Protein AF-A0A482VX68-F1 (afdb_monomer_lite)

Sequence (186 aa):
MEKYEWKSTIRINILTLRLMGLWPKISKVDKFNFYTLYTLIQIYIFLYGSIFFQIMYVILVRTDLEEFTKLLFVLWTKSMCDLLCDNLRNLGMENFNEKLLVCIRHHKLVVSFAESTNKFFNTIVLAQFFSTVVNFAMGMFRLSMVSPASNEGFNHLFYVSALTVQLSLYCWFGNEVDFKKVSFDL

pLDDT: mean 71.9, std 11.99, range [35.97, 91.31]

Secondary structure (DSSP, 8-state):
-----HHHHHHHHHHHHHHTT-S---S-TTS--HHHHHHHHHHHHHHHHHHHHHHHHHHHT-STHHHHHHHHHHHHHHHHHHHHHHHHHT--STTHHHHHHHHHHHHHHHHHHHHHHHHHHHHHHHHHHHHHHHHHHHHHHHHHHS-TTSHHHHHHHHHHHHHHHHHHHHHHHHHHHHHHHHHH--

Radius of gyration: 25.33 Å; chains: 1; bounding box: 53×52×78 Å

Structure (mmCIF, N/CA/C/O backbone):
data_AF-A0A482VX68-F1
#
_entry.id   AF-A0A482VX68-F1
#
loop_
_atom_site.group_PDB
_atom_site.id
_atom_site.type_symbol
_atom_site.label_atom_id
_atom_site.label_alt_id
_atom_site.label_comp_id
_atom_site.label_asym_id
_atom_site.label_entity_id
_atom_site.label_seq_id
_atom_site.pdbx_PDB_ins_code
_atom_site.Cartn_x
_atom_site.Cartn_y
_atom_site.Cartn_z
_atom_site.occupancy
_atom_site.B_iso_or_equiv
_atom_site.auth_seq_id
_atom_site.auth_comp_id
_atom_site.auth_asym_id
_atom_site.auth_atom_id
_atom_site.pdbx_PDB_model_num
ATOM 1 N N . MET A 1 1 ? -7.201 -38.704 -19.652 1.00 43.81 1 MET A N 1
ATOM 2 C CA . MET A 1 1 ? -6.260 -37.666 -19.184 1.00 43.81 1 MET A CA 1
ATOM 3 C C . MET A 1 1 ? -5.736 -36.941 -20.413 1.00 43.81 1 MET A C 1
ATOM 5 O O . MET A 1 1 ? -4.936 -37.516 -21.141 1.00 43.81 1 MET A O 1
ATOM 9 N N . GLU A 1 2 ? -6.284 -35.764 -20.723 1.00 57.47 2 GLU A N 1
ATOM 10 C CA . GLU A 1 2 ? -5.857 -34.952 -21.872 1.00 57.47 2 GLU A CA 1
ATOM 11 C C . GLU A 1 2 ? -4.382 -34.557 -21.723 1.00 57.47 2 GLU A C 1
ATOM 13 O O . GLU A 1 2 ? -3.950 -34.106 -20.661 1.00 57.47 2 GLU A O 1
ATOM 18 N N . LYS A 1 3 ? -3.589 -34.762 -22.782 1.00 58.28 3 LYS A N 1
ATOM 19 C CA . LYS A 1 3 ? -2.191 -34.321 -22.838 1.00 58.28 3 LYS A CA 1
ATOM 20 C C . LYS A 1 3 ? -2.177 -32.796 -22.824 1.00 58.28 3 LYS A C 1
ATOM 22 O O . LYS A 1 3 ? -2.497 -32.163 -23.821 1.00 58.28 3 LYS A O 1
ATOM 27 N N . TYR A 1 4 ? -1.805 -32.215 -21.690 1.00 67.00 4 TYR A N 1
ATOM 28 C CA . TYR A 1 4 ? -1.624 -30.775 -21.554 1.00 67.00 4 TYR A CA 1
ATOM 29 C C . TYR A 1 4 ? -0.514 -30.294 -22.511 1.00 67.00 4 TYR A C 1
ATOM 31 O O . TYR A 1 4 ? 0.671 -30.577 -22.314 1.00 67.00 4 TYR A O 1
ATOM 39 N N . GLU A 1 5 ? -0.908 -29.594 -23.578 1.00 74.00 5 GLU A N 1
ATOM 40 C CA . GLU A 1 5 ? -0.062 -29.062 -24.660 1.00 74.00 5 GLU A CA 1
ATOM 41 C C . GLU A 1 5 ? 0.727 -27.821 -24.191 1.00 74.00 5 GLU A C 1
ATOM 43 O O . GLU A 1 5 ? 0.583 -26.709 -24.705 1.00 74.00 5 GLU A O 1
ATOM 48 N N . TRP A 1 6 ? 1.599 -28.005 -23.196 1.00 74.94 6 TRP A N 1
ATOM 49 C CA . TRP A 1 6 ? 2.429 -26.955 -22.587 1.00 74.94 6 TRP A CA 1
ATOM 50 C C . TRP A 1 6 ? 3.235 -26.131 -23.610 1.00 74.94 6 TRP A C 1
ATOM 52 O O . TRP A 1 6 ? 3.507 -24.949 -23.392 1.00 74.94 6 TRP A O 1
ATOM 62 N N . LYS A 1 7 ? 3.581 -26.722 -24.763 1.00 78.25 7 LYS A N 1
ATOM 63 C CA . LYS A 1 7 ? 4.258 -26.033 -25.872 1.00 78.25 7 LYS A CA 1
ATOM 64 C C . LYS A 1 7 ? 3.423 -24.903 -26.471 1.00 78.25 7 LYS A C 1
ATOM 66 O O . LYS A 1 7 ? 3.994 -23.878 -26.842 1.00 78.25 7 LYS A O 1
ATOM 71 N N . SER A 1 8 ? 2.105 -25.073 -26.568 1.00 75.44 8 SER A N 1
ATOM 72 C CA . SER A 1 8 ? 1.203 -24.044 -27.096 1.00 75.44 8 SER A CA 1
ATOM 73 C C . SER A 1 8 ? 1.140 -22.850 -26.145 1.00 75.44 8 SER A C 1
ATOM 75 O O . SER A 1 8 ? 1.367 -21.713 -26.559 1.00 75.44 8 SER A O 1
ATOM 77 N N . THR A 1 9 ? 0.988 -23.119 -24.845 1.00 78.25 9 THR A N 1
ATOM 78 C CA . THR A 1 9 ? 0.979 -22.095 -23.791 1.00 78.25 9 THR A CA 1
ATOM 79 C C . THR A 1 9 ? 2.287 -21.302 -23.750 1.00 78.25 9 THR A C 1
ATOM 81 O O . THR A 1 9 ? 2.263 -20.073 -23.721 1.00 78.25 9 THR A O 1
ATOM 84 N N . ILE A 1 10 ? 3.443 -21.973 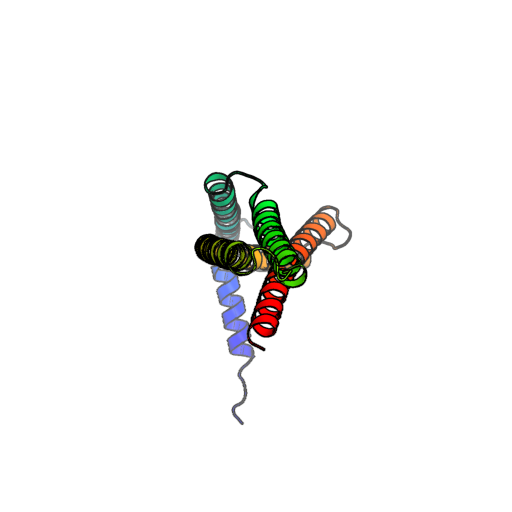-23.834 1.00 80.56 10 ILE A N 1
ATOM 85 C CA . ILE A 1 10 ? 4.749 -21.292 -23.895 1.00 80.56 10 ILE A CA 1
ATOM 86 C C . ILE A 1 10 ? 4.862 -20.428 -25.154 1.00 80.56 10 ILE A C 1
ATOM 88 O O . ILE A 1 10 ? 5.350 -19.301 -25.090 1.00 80.56 10 ILE A O 1
ATOM 92 N N . ARG A 1 11 ? 4.400 -20.925 -26.305 1.00 78.75 11 ARG A N 1
ATOM 93 C CA . ARG A 1 11 ? 4.480 -20.188 -27.569 1.00 78.75 11 ARG A CA 1
ATOM 94 C C . ARG A 1 11 ? 3.597 -18.940 -27.550 1.00 78.75 11 ARG A C 1
ATOM 96 O O . ARG A 1 11 ? 4.050 -17.899 -28.016 1.00 78.75 11 ARG A O 1
ATOM 103 N N . ILE A 1 12 ? 2.394 -19.035 -26.983 1.00 78.62 12 ILE A N 1
ATOM 104 C CA . ILE A 1 12 ? 1.484 -17.900 -26.784 1.00 78.62 12 ILE A CA 1
ATOM 105 C C . ILE A 1 12 ? 2.115 -16.883 -25.834 1.00 78.62 12 ILE A C 1
ATOM 107 O O . ILE A 1 12 ? 2.214 -15.720 -26.201 1.00 78.62 12 ILE A O 1
ATOM 111 N N . ASN A 1 13 ? 2.649 -17.307 -24.684 1.00 73.69 13 ASN A N 1
ATOM 112 C CA . ASN A 1 13 ? 3.321 -16.401 -23.745 1.00 73.69 13 ASN A CA 1
ATOM 113 C C . ASN A 1 13 ? 4.521 -15.683 -24.383 1.00 73.69 13 ASN A C 1
ATOM 115 O O . ASN A 1 13 ? 4.653 -14.469 -24.254 1.00 73.69 13 ASN A O 1
ATOM 119 N N . ILE A 1 14 ? 5.360 -16.394 -25.144 1.00 77.38 14 ILE A N 1
ATOM 120 C CA . ILE A 1 14 ? 6.484 -15.787 -25.878 1.00 77.38 14 ILE A CA 1
ATOM 121 C C . ILE A 1 14 ? 5.984 -14.818 -26.958 1.00 77.38 14 ILE A C 1
ATOM 123 O O . ILE A 1 14 ? 6.607 -13.782 -27.191 1.00 77.38 14 ILE A O 1
ATOM 127 N N . LEU A 1 15 ? 4.875 -15.127 -27.630 1.00 77.38 15 LEU A N 1
ATOM 128 C CA . LEU A 1 15 ? 4.284 -14.251 -28.642 1.00 77.38 15 LEU A CA 1
ATOM 129 C C . LEU A 1 15 ? 3.709 -12.975 -28.012 1.00 77.38 15 LEU A C 1
ATOM 131 O O . LEU A 1 15 ? 3.964 -11.883 -28.515 1.00 77.38 15 LEU A O 1
ATOM 135 N N . THR A 1 16 ? 3.029 -13.100 -26.874 1.00 73.00 16 THR A N 1
ATOM 136 C CA . THR A 1 16 ? 2.542 -11.974 -26.069 1.00 73.00 16 THR A CA 1
ATOM 137 C C . THR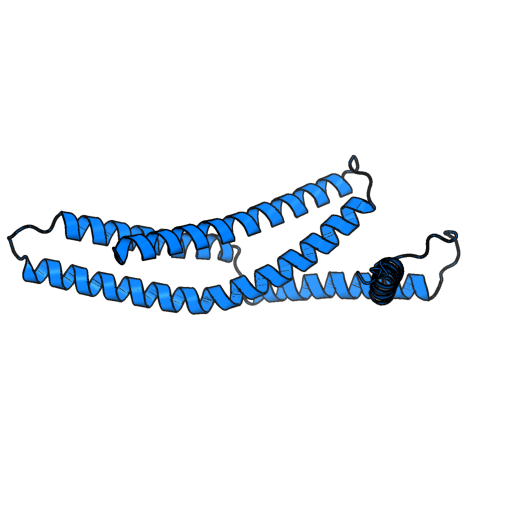 A 1 16 ? 3.701 -11.097 -25.596 1.00 73.00 16 THR A C 1
ATOM 139 O O . THR A 1 16 ? 3.656 -9.880 -25.754 1.00 73.00 16 THR A O 1
ATOM 142 N N . LEU A 1 17 ? 4.796 -11.697 -25.121 1.00 65.56 17 LEU A N 1
ATOM 143 C CA . LEU A 1 17 ? 6.003 -10.966 -24.717 1.00 65.56 17 LEU A CA 1
ATOM 144 C C . LEU A 1 17 ? 6.693 -10.252 -25.893 1.00 65.56 17 LEU A C 1
ATOM 146 O O . LEU A 1 17 ? 7.286 -9.190 -25.703 1.00 65.56 17 LEU A O 1
ATOM 150 N N . ARG A 1 18 ? 6.602 -10.793 -27.115 1.00 65.69 18 ARG A N 1
ATOM 151 C CA . ARG A 1 18 ? 7.069 -10.111 -28.336 1.00 65.69 18 ARG A CA 1
ATOM 152 C C . ARG A 1 18 ? 6.178 -8.931 -28.724 1.00 65.69 18 ARG A C 1
ATOM 154 O O . ARG A 1 18 ? 6.707 -7.895 -29.106 1.00 65.69 18 ARG A O 1
ATOM 161 N N . LEU A 1 19 ? 4.856 -9.070 -28.602 1.00 66.00 19 LEU A N 1
ATOM 162 C CA . LEU A 1 19 ? 3.895 -7.985 -28.851 1.00 66.00 19 LEU A CA 1
ATOM 163 C C . LEU A 1 19 ? 4.029 -6.840 -27.840 1.00 66.00 19 LEU A C 1
ATOM 165 O O . LEU A 1 19 ? 3.822 -5.685 -28.189 1.00 66.00 19 LEU A O 1
ATOM 169 N N . MET A 1 20 ? 4.397 -7.152 -26.597 1.00 63.00 20 MET A N 1
ATOM 170 C CA . MET A 1 20 ? 4.667 -6.154 -25.556 1.00 63.00 20 MET A CA 1
ATOM 171 C C . MET A 1 20 ? 6.059 -5.513 -25.672 1.00 63.00 20 MET A C 1
ATOM 173 O O . MET A 1 20 ? 6.393 -4.632 -24.887 1.00 63.00 20 MET A O 1
ATOM 177 N N . GLY A 1 21 ? 6.889 -5.964 -26.617 1.00 63.41 21 GLY A N 1
ATOM 178 C CA . GLY A 1 21 ? 8.250 -5.465 -26.804 1.00 63.41 21 GLY A CA 1
ATOM 179 C C . GLY A 1 21 ? 9.253 -5.909 -25.725 1.00 63.41 21 GLY A C 1
ATOM 180 O O . GLY A 1 21 ? 10.376 -5.414 -25.694 1.00 63.41 21 GLY A O 1
ATOM 181 N N . LEU A 1 22 ? 8.871 -6.856 -24.860 1.00 62.44 22 LEU A N 1
ATOM 182 C CA . LEU A 1 22 ? 9.660 -7.334 -23.717 1.00 62.44 22 LEU A CA 1
ATOM 183 C C . LEU A 1 22 ? 10.629 -8.469 -24.081 1.00 62.44 22 LEU A C 1
ATOM 185 O O . LEU A 1 22 ? 11.594 -8.696 -23.361 1.00 62.44 22 LEU A O 1
ATOM 189 N N . TRP A 1 23 ? 10.407 -9.188 -25.188 1.00 65.31 23 TRP A N 1
ATOM 190 C CA . TRP A 1 23 ? 11.286 -10.284 -25.619 1.00 65.31 23 TRP A CA 1
ATOM 191 C C . TRP A 1 23 ? 12.108 -9.913 -26.868 1.00 65.31 23 TRP A C 1
ATOM 193 O O . TRP A 1 23 ? 11.599 -10.020 -27.997 1.00 65.31 23 TRP A O 1
ATOM 203 N N . PRO A 1 24 ? 13.382 -9.497 -26.715 1.00 56.34 24 PRO A N 1
ATOM 204 C CA . PRO A 1 24 ? 14.255 -9.231 -27.851 1.00 56.34 24 PRO A CA 1
ATOM 205 C C . PRO A 1 24 ? 14.649 -10.537 -28.557 1.00 56.34 24 PRO A C 1
ATOM 207 O O . PRO A 1 24 ? 14.842 -11.590 -27.948 1.00 56.34 24 PRO A O 1
ATOM 210 N N . LYS A 1 25 ? 14.773 -10.488 -29.886 1.00 56.59 25 LYS A N 1
ATOM 211 C CA . LYS A 1 25 ? 15.274 -11.618 -30.678 1.00 56.59 25 LYS A CA 1
ATOM 212 C C . LYS A 1 25 ? 16.804 -11.633 -30.553 1.00 56.59 25 LYS A C 1
ATOM 214 O O . LYS A 1 25 ? 17.457 -10.731 -31.066 1.00 56.59 25 LYS A O 1
ATOM 219 N N . ILE A 1 26 ? 17.375 -12.646 -29.894 1.00 53.34 26 ILE A N 1
ATOM 220 C CA . ILE A 1 26 ? 18.833 -12.838 -29.714 1.00 53.34 26 ILE A CA 1
ATOM 221 C C . ILE A 1 26 ? 19.475 -13.305 -31.038 1.00 53.34 26 ILE A C 1
ATOM 223 O O . ILE A 1 26 ? 20.071 -14.371 -31.132 1.00 53.34 26 ILE A O 1
ATOM 227 N N . SER A 1 27 ? 19.309 -12.552 -32.126 1.00 43.03 27 SER A N 1
ATOM 228 C CA . SER A 1 27 ? 20.002 -12.834 -33.386 1.00 43.03 27 SER A CA 1
ATOM 229 C C . SER A 1 27 ? 20.791 -11.609 -33.815 1.00 43.03 27 SER A C 1
ATOM 231 O O . SER A 1 27 ? 20.215 -10.685 -34.381 1.00 43.03 27 SER A O 1
ATOM 233 N N . LYS A 1 28 ? 22.099 -11.661 -33.534 1.00 47.06 28 LYS A N 1
ATOM 234 C CA . LYS A 1 28 ? 23.160 -10.738 -33.962 1.00 47.06 28 LYS A CA 1
ATOM 235 C C . LYS A 1 28 ? 22.837 -9.257 -33.724 1.00 47.06 28 LYS A C 1
ATOM 237 O O . LYS A 1 28 ? 22.192 -8.593 -34.530 1.00 47.06 28 LYS A O 1
ATOM 242 N N . VAL A 1 29 ? 23.355 -8.759 -32.604 1.00 57.94 29 VAL A N 1
ATOM 243 C CA . VAL A 1 29 ? 23.684 -7.343 -32.403 1.00 57.94 29 VAL A CA 1
ATOM 244 C C . VAL A 1 29 ? 24.467 -6.889 -33.643 1.00 57.94 29 VAL A C 1
ATOM 246 O O . VAL A 1 29 ? 25.482 -7.514 -33.918 1.00 57.94 29 VAL A O 1
ATOM 249 N N . ASP A 1 30 ? 23.905 -5.965 -34.442 1.00 52.09 30 ASP A N 1
ATOM 250 C CA . ASP A 1 30 ? 24.591 -5.076 -35.423 1.00 52.09 30 ASP A CA 1
ATOM 251 C C . ASP A 1 30 ? 23.768 -4.623 -36.646 1.00 52.09 30 ASP A C 1
ATOM 253 O O . ASP A 1 30 ? 24.311 -4.038 -37.582 1.00 52.09 30 ASP A O 1
ATOM 257 N N . LYS A 1 31 ? 22.435 -4.756 -36.664 1.00 49.31 31 LYS A N 1
ATOM 258 C CA . LYS A 1 31 ? 21.618 -3.931 -37.578 1.00 49.31 31 LYS A CA 1
ATOM 259 C C . LYS A 1 31 ? 20.440 -3.306 -36.853 1.00 49.31 31 LYS A C 1
ATOM 261 O O . LYS A 1 31 ? 19.629 -4.010 -36.257 1.00 49.31 31 LYS A O 1
ATOM 266 N N . PHE A 1 32 ? 20.351 -1.980 -36.924 1.00 54.41 32 PHE A N 1
ATOM 267 C CA . PHE A 1 32 ? 19.198 -1.204 -36.483 1.00 54.41 32 PHE A CA 1
ATOM 268 C C . PHE A 1 32 ? 17.950 -1.747 -37.199 1.00 54.41 32 PHE A C 1
ATOM 270 O O . PHE A 1 32 ? 17.792 -1.583 -38.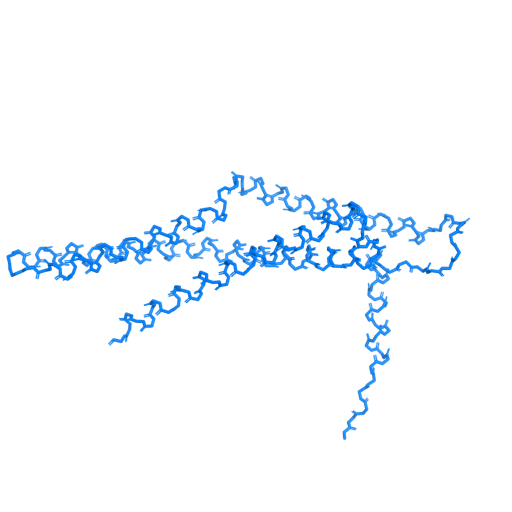406 1.00 54.41 32 PHE A O 1
ATOM 277 N N . ASN A 1 33 ? 17.118 -2.498 -36.479 1.00 63.69 33 ASN A N 1
ATOM 278 C CA . ASN A 1 33 ? 15.930 -3.155 -37.014 1.00 63.69 33 ASN A CA 1
ATOM 279 C C . ASN A 1 33 ? 14.691 -2.400 -36.517 1.00 63.69 33 ASN A C 1
ATOM 281 O O . ASN A 1 33 ? 14.653 -1.987 -35.357 1.00 63.69 33 ASN A O 1
ATOM 285 N N . PHE A 1 34 ? 13.660 -2.257 -37.355 1.00 70.81 34 PHE A N 1
ATOM 286 C CA . PHE A 1 34 ? 12.382 -1.634 -36.979 1.00 70.81 34 PHE A CA 1
ATOM 287 C C . PHE A 1 34 ? 11.769 -2.274 -35.727 1.00 70.81 34 PHE A C 1
ATOM 289 O O . PHE A 1 34 ? 11.155 -1.586 -34.919 1.00 70.81 34 PHE A O 1
ATOM 296 N N . TYR A 1 35 ? 12.009 -3.571 -35.520 1.00 63.06 35 TYR A N 1
ATOM 297 C CA . TYR A 1 35 ? 11.608 -4.278 -34.304 1.00 63.06 35 TYR A CA 1
ATOM 298 C C . TYR A 1 35 ? 12.345 -3.782 -33.050 1.00 63.06 35 TYR A C 1
ATOM 300 O O . TYR A 1 35 ? 11.727 -3.635 -32.004 1.00 63.06 35 TYR A O 1
ATOM 308 N N . THR A 1 36 ? 13.641 -3.474 -33.148 1.00 64.69 36 THR A N 1
ATOM 309 C CA . THR A 1 36 ? 14.426 -2.916 -32.034 1.00 64.69 36 THR A CA 1
ATOM 310 C C . THR A 1 36 ? 13.940 -1.509 -31.682 1.00 64.69 36 THR A C 1
ATOM 312 O O . THR A 1 36 ? 13.747 -1.187 -30.513 1.00 64.69 36 THR A O 1
ATOM 315 N N . LEU A 1 37 ? 13.664 -0.689 -32.698 1.00 71.31 37 LEU A N 1
ATOM 316 C CA . LEU A 1 37 ? 13.069 0.641 -32.541 1.00 71.31 37 LEU A CA 1
ATOM 317 C C . LEU A 1 37 ? 11.695 0.565 -31.858 1.00 71.31 37 LEU A C 1
ATOM 319 O O . LEU A 1 37 ? 11.451 1.267 -30.883 1.00 71.31 37 LEU A O 1
ATOM 323 N N . TYR A 1 38 ? 10.836 -0.345 -32.319 1.00 73.38 38 TYR A N 1
ATOM 324 C CA . TYR A 1 38 ? 9.531 -0.628 -31.725 1.00 73.38 38 TYR A CA 1
ATOM 325 C C . TYR A 1 38 ? 9.646 -1.056 -30.257 1.00 73.38 38 TYR A C 1
ATOM 327 O O . TYR A 1 38 ? 8.989 -0.464 -29.407 1.00 73.38 38 TYR A O 1
ATOM 335 N N . THR A 1 39 ? 10.541 -1.998 -29.931 1.00 62.03 39 THR A N 1
ATOM 336 C CA . THR A 1 39 ? 10.765 -2.427 -28.540 1.00 62.03 39 THR A CA 1
ATOM 337 C C . THR A 1 39 ? 11.249 -1.278 -27.652 1.00 62.03 39 THR A C 1
ATOM 339 O O . THR A 1 39 ? 10.785 -1.150 -26.524 1.00 62.03 39 THR A O 1
ATOM 342 N N . LEU A 1 40 ? 12.120 -0.394 -28.159 1.00 67.25 40 LEU A N 1
ATOM 343 C CA . LEU A 1 40 ? 12.600 0.775 -27.414 1.00 67.25 40 LEU A CA 1
ATOM 344 C C . LEU A 1 40 ? 11.483 1.797 -27.181 1.00 67.25 40 LEU A C 1
ATOM 346 O O . LEU A 1 40 ? 11.336 2.284 -26.064 1.00 67.25 40 LEU A O 1
ATOM 350 N N . ILE A 1 41 ? 10.667 2.077 -28.201 1.00 77.94 41 ILE A N 1
ATOM 351 C CA . ILE A 1 41 ? 9.506 2.973 -28.102 1.00 77.94 41 ILE A CA 1
ATOM 352 C C . ILE A 1 41 ? 8.485 2.420 -27.107 1.00 77.94 41 ILE A C 1
ATOM 354 O O . ILE A 1 41 ? 7.937 3.168 -26.307 1.00 77.94 41 ILE A O 1
ATOM 358 N N . GLN A 1 42 ? 8.239 1.115 -27.115 1.00 68.44 42 GLN A N 1
ATOM 359 C CA . GLN A 1 42 ? 7.237 0.495 -26.254 1.00 68.44 42 GLN A CA 1
ATOM 360 C C . GLN A 1 42 ? 7.712 0.389 -24.805 1.00 68.44 42 GLN A C 1
ATOM 362 O O . GLN A 1 42 ? 6.944 0.691 -23.897 1.00 68.44 42 GLN A O 1
ATOM 367 N N . ILE A 1 43 ? 8.991 0.071 -24.580 1.00 67.69 43 ILE A N 1
ATOM 368 C CA . ILE A 1 43 ? 9.629 0.172 -23.260 1.00 67.69 43 ILE A CA 1
ATOM 369 C C . ILE A 1 43 ? 9.576 1.618 -22.756 1.00 67.69 43 ILE A C 1
ATOM 371 O O . ILE A 1 43 ? 9.254 1.837 -21.593 1.00 67.69 43 ILE A O 1
ATOM 375 N N . TYR A 1 44 ? 9.829 2.605 -23.620 1.00 72.06 44 TYR A N 1
ATOM 376 C CA . TYR A 1 44 ? 9.713 4.023 -23.283 1.00 72.06 44 TYR A CA 1
ATOM 377 C C . TYR A 1 44 ? 8.263 4.396 -22.931 1.00 72.06 44 TYR A C 1
ATOM 379 O O . TYR A 1 44 ? 8.021 4.974 -21.883 1.00 72.06 44 TYR A O 1
ATOM 387 N N . ILE A 1 45 ? 7.266 3.998 -23.721 1.00 75.56 45 ILE A N 1
ATOM 388 C CA . ILE A 1 45 ? 5.846 4.258 -23.425 1.00 75.56 45 ILE A CA 1
ATOM 389 C C . ILE A 1 45 ? 5.416 3.591 -22.115 1.00 75.56 45 ILE A C 1
ATOM 391 O O . ILE A 1 45 ? 4.710 4.214 -21.329 1.00 75.56 45 ILE A O 1
ATOM 395 N N . PHE A 1 46 ? 5.848 2.357 -21.849 1.00 69.12 46 PHE A N 1
ATOM 396 C CA . PHE A 1 46 ? 5.535 1.683 -20.590 1.00 69.12 46 PHE A CA 1
ATOM 397 C C . PHE A 1 46 ? 6.237 2.333 -19.401 1.00 69.12 46 PHE A C 1
ATOM 399 O O . PHE A 1 46 ? 5.575 2.553 -18.398 1.00 69.12 46 PHE A O 1
ATOM 406 N N . LEU A 1 47 ? 7.523 2.688 -19.512 1.00 61.66 47 LEU A N 1
ATOM 407 C CA . LEU A 1 47 ? 8.279 3.356 -18.447 1.00 61.66 47 LEU A CA 1
ATOM 408 C C . LEU A 1 47 ? 7.746 4.761 -18.175 1.00 61.66 47 LEU A C 1
ATOM 410 O O . LEU A 1 47 ? 7.430 5.088 -17.043 1.00 61.66 47 LEU A O 1
ATOM 414 N N . TYR A 1 48 ? 7.616 5.602 -19.197 1.00 68.50 48 TYR A N 1
ATOM 415 C CA . TYR A 1 48 ? 7.133 6.971 -19.029 1.00 68.50 48 TYR A CA 1
ATOM 416 C C . TYR A 1 48 ? 5.635 7.017 -18.750 1.00 68.50 48 TYR A C 1
ATOM 418 O O . TYR A 1 48 ? 5.193 7.902 -18.031 1.00 68.50 48 TYR A O 1
ATOM 426 N N . GLY A 1 49 ? 4.863 6.052 -19.249 1.00 69.38 49 GLY A N 1
ATOM 427 C CA . GLY A 1 49 ? 3.460 5.864 -18.897 1.00 69.38 49 GLY A CA 1
ATOM 428 C C . GLY A 1 49 ? 3.298 5.416 -17.449 1.00 69.38 49 GLY A C 1
ATOM 429 O O . GLY A 1 49 ? 2.514 6.018 -16.726 1.00 69.38 49 GLY A O 1
ATOM 430 N N . SER A 1 50 ? 4.066 4.428 -16.979 1.00 59.16 50 SER A N 1
ATOM 431 C CA . SER A 1 50 ? 4.032 3.993 -15.577 1.00 59.16 50 SER A CA 1
ATOM 432 C C . SER A 1 50 ? 4.556 5.074 -14.640 1.00 59.16 50 SER A C 1
ATOM 434 O O . SER A 1 50 ? 3.963 5.278 -13.589 1.00 59.16 50 SER A O 1
ATOM 436 N N . ILE A 1 51 ? 5.597 5.813 -15.039 1.00 61.88 51 ILE A N 1
ATOM 437 C CA . ILE A 1 51 ? 6.096 6.995 -14.328 1.00 61.88 51 ILE A CA 1
ATOM 438 C C . ILE A 1 51 ? 5.044 8.105 -14.350 1.00 61.88 51 ILE A C 1
ATOM 440 O O . ILE A 1 51 ? 4.836 8.734 -13.329 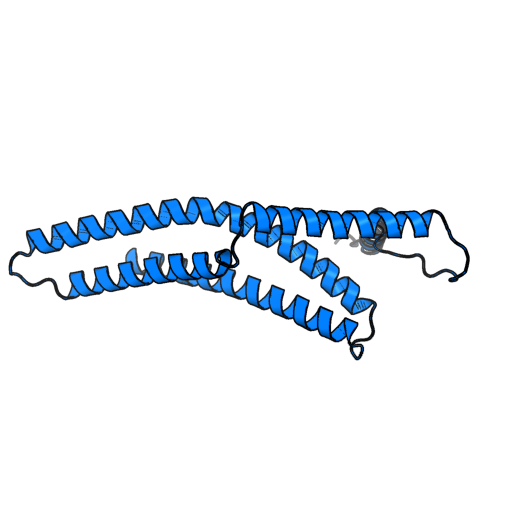1.00 61.88 51 ILE A O 1
ATOM 444 N N . PHE A 1 52 ? 4.331 8.336 -15.452 1.00 73.00 52 PHE A N 1
ATOM 445 C CA . PHE A 1 52 ? 3.238 9.308 -15.515 1.00 73.00 52 PHE A CA 1
ATOM 446 C C . PHE A 1 52 ? 2.076 8.898 -14.615 1.00 73.00 52 PHE A C 1
ATOM 448 O O . PHE A 1 52 ? 1.574 9.738 -13.884 1.00 73.00 52 PHE A O 1
ATOM 455 N N . PHE A 1 53 ? 1.678 7.625 -14.597 1.00 62.56 53 PHE A N 1
ATOM 456 C CA . PHE A 1 53 ? 0.657 7.124 -13.678 1.00 62.56 53 PHE A CA 1
ATOM 457 C C . PHE A 1 53 ? 1.135 7.151 -12.226 1.00 62.56 53 PHE A C 1
ATOM 459 O O . PHE A 1 53 ? 0.343 7.498 -11.362 1.00 62.56 53 PHE A O 1
ATOM 466 N N . GLN A 1 54 ? 2.412 6.868 -11.946 1.00 56.78 54 GLN A N 1
ATOM 467 C CA . GLN A 1 54 ? 3.018 7.018 -10.618 1.00 56.78 54 GLN A CA 1
ATOM 468 C C . GLN A 1 54 ? 3.123 8.483 -10.204 1.00 56.78 54 GLN A C 1
ATOM 470 O O . GLN A 1 54 ? 2.857 8.792 -9.058 1.00 56.78 54 GLN A O 1
ATOM 475 N N . ILE A 1 55 ? 3.454 9.399 -11.110 1.00 64.44 55 ILE A N 1
ATOM 476 C CA . ILE A 1 55 ? 3.501 10.841 -10.856 1.00 64.44 55 ILE A CA 1
ATOM 477 C C . ILE A 1 55 ? 2.085 11.383 -10.698 1.00 64.44 55 ILE A C 1
ATOM 479 O O . ILE A 1 55 ? 1.849 12.177 -9.806 1.00 64.44 55 ILE A O 1
ATOM 483 N N . MET A 1 56 ? 1.121 10.950 -11.507 1.00 63.16 56 MET A N 1
ATOM 484 C CA . MET A 1 56 ? -0.284 11.333 -11.386 1.00 63.16 56 MET A CA 1
ATOM 485 C C . MET A 1 56 ? -0.886 10.762 -10.102 1.00 63.16 56 MET A C 1
ATOM 487 O O . MET A 1 56 ? -1.626 11.469 -9.434 1.00 63.16 56 MET A O 1
ATOM 491 N N . TYR A 1 57 ? -0.517 9.540 -9.714 1.00 58.66 57 TYR A N 1
ATOM 492 C CA . TYR A 1 57 ? -0.794 8.973 -8.398 1.00 58.66 57 TYR A CA 1
ATOM 493 C C . TYR A 1 57 ? -0.165 9.848 -7.314 1.00 58.66 57 TYR A C 1
ATOM 495 O O . TYR A 1 57 ? -0.890 10.390 -6.506 1.00 58.66 57 TYR A O 1
ATOM 503 N N . VAL A 1 58 ? 1.135 10.135 -7.373 1.00 53.78 58 VAL A N 1
ATOM 504 C CA . VAL A 1 58 ? 1.861 11.015 -6.438 1.00 53.78 58 VAL A CA 1
ATOM 505 C C . VAL A 1 58 ? 1.383 12.478 -6.477 1.00 53.78 58 VAL A C 1
ATOM 507 O O . VAL A 1 58 ? 1.642 13.211 -5.539 1.00 53.78 58 VAL A O 1
ATOM 510 N N . ILE A 1 59 ? 0.693 12.960 -7.515 1.00 56.75 59 ILE A N 1
ATOM 511 C CA . ILE A 1 59 ? 0.167 14.337 -7.617 1.00 56.75 59 ILE A CA 1
ATOM 512 C C . ILE A 1 59 ? -1.295 14.407 -7.157 1.00 56.75 59 ILE A C 1
ATOM 514 O O . ILE A 1 59 ? -1.656 15.333 -6.434 1.00 56.75 59 ILE A O 1
ATOM 518 N N . LEU A 1 60 ? -2.134 13.440 -7.537 1.00 55.28 60 LEU A N 1
ATOM 519 C CA . LEU A 1 60 ? -3.498 13.286 -7.009 1.00 55.28 60 LEU A CA 1
ATOM 520 C C . LEU A 1 60 ? -3.483 12.824 -5.541 1.00 55.28 60 LEU A C 1
ATOM 522 O O . LEU A 1 60 ? -4.412 13.112 -4.794 1.00 55.28 60 LEU A O 1
ATOM 526 N N . VAL A 1 61 ? -2.402 12.159 -5.129 1.00 54.94 61 VAL A N 1
ATOM 527 C CA . VAL A 1 61 ? -2.076 11.643 -3.791 1.00 54.94 61 VAL A CA 1
ATOM 528 C C . VAL A 1 61 ? -0.747 12.268 -3.348 1.00 54.94 61 VAL A C 1
ATOM 530 O O . VAL A 1 61 ? 0.208 11.594 -2.970 1.00 54.94 61 VAL A O 1
ATOM 533 N N . ARG A 1 62 ? -0.628 13.595 -3.461 1.00 41.94 62 ARG A N 1
ATOM 534 C CA . ARG A 1 62 ? 0.587 14.323 -3.074 1.00 41.94 62 ARG A CA 1
ATOM 535 C C . ARG A 1 62 ? 0.705 14.414 -1.577 1.00 41.94 62 ARG A C 1
ATOM 537 O O . ARG A 1 62 ? 0.334 15.411 -0.967 1.00 41.94 62 ARG A O 1
ATOM 544 N N . THR A 1 63 ? 1.240 13.356 -1.003 1.00 46.19 63 THR A N 1
ATOM 545 C CA . THR A 1 63 ? 2.198 13.391 0.093 1.00 46.19 63 THR A CA 1
ATOM 546 C C . THR A 1 63 ? 2.647 11.948 0.341 1.00 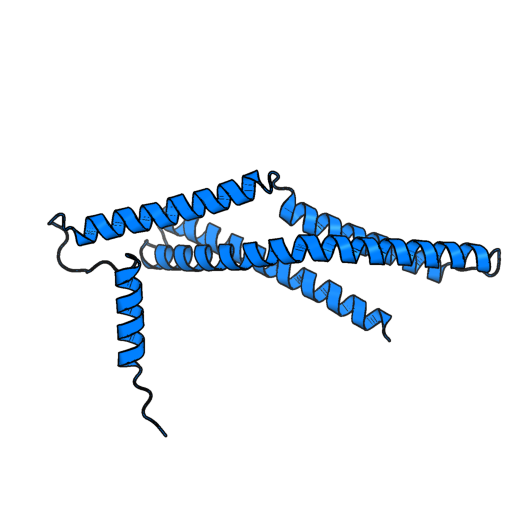46.19 63 THR A C 1
ATOM 548 O O . THR A 1 63 ? 1.816 11.043 0.361 1.00 46.19 63 THR A O 1
ATOM 551 N N . ASP A 1 64 ? 3.933 11.733 0.640 1.00 50.16 64 ASP A N 1
ATOM 552 C CA . ASP A 1 64 ? 4.480 10.516 1.290 1.00 50.16 64 ASP A CA 1
ATOM 553 C C . ASP A 1 64 ? 3.693 10.065 2.542 1.00 50.16 64 ASP A C 1
ATOM 555 O O . ASP A 1 64 ? 3.945 9.024 3.142 1.00 50.16 64 ASP A O 1
ATOM 559 N N . LEU A 1 65 ? 2.706 10.865 2.938 1.00 50.97 65 LEU A N 1
ATOM 560 C CA . LEU A 1 65 ? 1.651 10.525 3.845 1.00 50.97 65 LEU A CA 1
ATOM 561 C C . LEU A 1 65 ? 0.941 9.227 3.497 1.00 50.97 65 LEU A C 1
ATOM 563 O O . LEU A 1 65 ? 0.476 8.669 4.442 1.00 50.97 65 LEU A O 1
ATOM 567 N N . GLU A 1 66 ? 0.772 8.687 2.297 1.00 59.38 66 GLU A N 1
ATOM 568 C CA . GLU A 1 66 ? -0.281 7.663 2.114 1.00 59.38 66 GLU A CA 1
ATOM 569 C C . GLU A 1 66 ? -0.129 6.348 2.920 1.00 59.38 66 GLU A C 1
ATOM 571 O O . GLU A 1 66 ? -1.073 5.936 3.596 1.00 59.38 66 GLU A O 1
ATOM 576 N N . GLU A 1 67 ? 1.041 5.705 2.921 1.00 60.75 67 GLU A N 1
ATOM 577 C CA . GLU A 1 67 ? 1.290 4.537 3.787 1.00 60.75 67 GLU A CA 1
ATOM 578 C C . GLU A 1 67 ? 1.359 4.915 5.242 1.00 60.75 67 GLU A C 1
ATOM 580 O O . GLU A 1 67 ? 0.777 4.245 6.091 1.00 60.75 67 GLU A O 1
ATOM 585 N N . PHE A 1 68 ? 2.012 6.037 5.508 1.00 57.72 68 PHE A N 1
ATOM 586 C CA . PHE A 1 68 ? 2.067 6.626 6.826 1.00 57.72 68 PHE A CA 1
ATOM 587 C C . PHE A 1 68 ? 0.671 7.007 7.338 1.00 57.72 68 PHE A C 1
ATOM 589 O O . PHE A 1 68 ? 0.401 6.902 8.516 1.00 57.72 68 PHE A O 1
ATOM 596 N N . THR A 1 69 ? -0.256 7.360 6.463 1.00 65.12 69 THR A N 1
ATOM 597 C CA . THR A 1 69 ? -1.605 7.866 6.713 1.00 65.12 69 THR A CA 1
ATOM 598 C C . THR A 1 69 ? -2.512 6.687 6.882 1.00 65.12 69 THR A C 1
ATOM 600 O O . THR A 1 69 ? -3.223 6.646 7.866 1.00 65.12 69 THR A O 1
ATOM 603 N N . LYS A 1 70 ? -2.420 5.663 6.035 1.00 67.38 70 LYS A N 1
ATOM 604 C CA . LYS A 1 70 ? -3.053 4.365 6.287 1.00 67.38 70 LYS A CA 1
ATOM 605 C C . LYS A 1 70 ? -2.618 3.793 7.633 1.00 67.38 70 LYS A C 1
ATOM 607 O O . LYS A 1 70 ? -3.478 3.452 8.440 1.00 67.38 70 LYS A O 1
ATOM 612 N N . LEU A 1 71 ? -1.313 3.774 7.910 1.00 66.44 71 LEU A N 1
ATOM 613 C CA . LEU A 1 71 ? -0.754 3.394 9.208 1.00 66.44 71 LEU A CA 1
ATOM 614 C C . LEU A 1 71 ? -1.318 4.258 10.335 1.00 66.44 71 LEU A C 1
ATOM 616 O O . LEU A 1 71 ? -1.823 3.716 11.308 1.00 66.44 71 LEU A O 1
ATOM 620 N N . LEU A 1 72 ? -1.294 5.583 10.201 1.00 70.50 72 LEU A N 1
ATOM 621 C CA . LEU A 1 72 ? -1.810 6.517 11.200 1.00 70.50 72 LEU A CA 1
ATOM 622 C C . LEU A 1 72 ? -3.308 6.333 11.428 1.00 70.50 72 LEU A C 1
ATOM 624 O O . LEU A 1 72 ? -3.723 6.276 12.572 1.00 70.50 72 LEU A O 1
ATOM 628 N N . PHE A 1 73 ? -4.119 6.199 10.382 1.00 75.06 73 PHE A N 1
ATOM 629 C CA . PHE A 1 73 ? -5.562 5.988 10.468 1.00 75.06 73 PHE A CA 1
ATOM 630 C C . PHE A 1 73 ? -5.883 4.647 11.140 1.00 75.06 73 PHE A C 1
ATOM 632 O O . PHE A 1 73 ? -6.773 4.588 11.991 1.00 75.06 73 PHE A O 1
ATOM 639 N N . VAL A 1 74 ? -5.143 3.579 10.820 1.00 75.31 74 VAL A N 1
ATOM 640 C CA . VAL A 1 74 ? -5.301 2.261 11.459 1.00 75.31 74 VAL A CA 1
ATOM 641 C C . VAL A 1 74 ? -4.843 2.295 12.918 1.00 75.31 74 VAL A C 1
ATOM 643 O O . VAL A 1 74 ? -5.568 1.816 13.789 1.00 75.31 74 VAL A O 1
ATOM 646 N N . LEU A 1 75 ? -3.690 2.899 13.213 1.00 77.44 75 LEU A N 1
ATOM 647 C CA . LEU A 1 75 ? -3.176 3.070 14.577 1.00 77.44 75 LEU A CA 1
ATOM 648 C C . LEU A 1 75 ? -4.095 3.957 15.420 1.00 77.44 75 LEU A C 1
ATOM 650 O O . LEU A 1 75 ? -4.357 3.641 16.576 1.00 77.44 75 LEU A O 1
ATOM 654 N N . TRP A 1 76 ? -4.635 5.022 14.833 1.00 78.94 76 TRP A N 1
ATOM 655 C CA . TRP A 1 76 ? -5.601 5.909 15.471 1.00 78.94 76 TRP A CA 1
ATOM 656 C C . TRP A 1 76 ? -6.895 5.162 15.778 1.00 78.94 76 TRP A C 1
ATOM 658 O O . TRP A 1 76 ? -7.385 5.221 16.903 1.00 78.94 76 TRP A O 1
ATOM 668 N N . THR A 1 77 ? -7.431 4.409 14.813 1.00 81.56 77 THR A N 1
ATOM 669 C CA . THR A 1 77 ? -8.633 3.589 15.027 1.00 81.56 77 THR A CA 1
ATOM 670 C C . THR A 1 77 ? -8.386 2.548 16.120 1.00 81.56 77 THR A C 1
ATOM 672 O O . THR A 1 77 ? -9.203 2.410 17.026 1.00 81.56 77 THR A O 1
ATOM 675 N N . LYS A 1 78 ? -7.228 1.873 16.098 1.00 80.56 78 LYS A N 1
ATOM 676 C CA . LYS A 1 78 ? -6.813 0.909 17.128 1.00 80.56 78 LYS A CA 1
ATOM 677 C C . LYS A 1 78 ? -6.730 1.561 18.510 1.00 80.56 78 LYS A C 1
ATOM 679 O O . LYS A 1 78 ? -7.320 1.034 19.443 1.00 80.56 78 LYS A O 1
ATOM 684 N N . SER A 1 79 ? -6.090 2.722 18.620 1.00 80.94 79 SER A N 1
ATOM 685 C CA . SER A 1 79 ? -5.985 3.479 19.872 1.00 80.94 79 SER A CA 1
ATOM 686 C C . SER A 1 79 ? -7.350 3.923 20.408 1.00 80.94 79 SER A C 1
ATOM 688 O O . SER A 1 79 ? -7.584 3.818 21.609 1.00 80.94 79 SER A O 1
ATOM 690 N N . MET A 1 80 ? -8.267 4.364 19.542 1.00 81.56 80 MET A N 1
ATOM 691 C CA . MET A 1 80 ? -9.631 4.728 19.946 1.00 81.56 80 MET A CA 1
ATOM 692 C C . MET A 1 80 ? -10.437 3.508 20.417 1.00 81.56 80 MET A C 1
ATOM 694 O O . MET A 1 80 ? -11.173 3.601 21.398 1.00 81.56 80 MET A O 1
ATOM 698 N N . CYS A 1 81 ? -10.267 2.348 19.774 1.00 82.81 81 CYS A N 1
ATOM 699 C CA . CYS A 1 81 ? -10.862 1.094 20.244 1.00 82.81 81 CYS A CA 1
ATOM 700 C C . CYS A 1 81 ? -10.304 0.669 21.606 1.00 82.81 81 CYS A C 1
ATOM 702 O O . CYS A 1 81 ? -11.073 0.293 22.486 1.00 82.81 81 CYS A O 1
ATOM 704 N N . ASP A 1 82 ? -8.986 0.743 21.793 1.00 84.56 82 ASP A N 1
ATOM 705 C CA . ASP A 1 82 ? -8.345 0.354 23.049 1.00 84.56 82 ASP A CA 1
ATOM 706 C C . ASP A 1 82 ? -8.782 1.303 24.194 1.00 84.56 82 ASP A C 1
ATOM 708 O O . ASP A 1 82 ? -9.159 0.838 25.269 1.00 84.56 82 ASP A O 1
ATOM 712 N N . LEU A 1 83 ? -8.891 2.616 23.931 1.00 85.88 83 LEU A N 1
ATOM 713 C CA . LEU A 1 83 ? -9.445 3.602 24.873 1.00 85.88 83 LEU A CA 1
ATOM 714 C C . LEU A 1 83 ? -10.910 3.311 25.238 1.00 85.88 83 LEU A C 1
ATOM 716 O O . LEU A 1 83 ? -11.314 3.451 26.395 1.00 85.88 83 LEU A O 1
ATOM 720 N N . LEU A 1 84 ? -11.727 2.919 24.259 1.00 87.31 84 LEU A N 1
ATOM 721 C CA . LEU A 1 84 ? -13.111 2.517 24.496 1.00 87.31 84 LEU A CA 1
ATOM 722 C C . LEU A 1 84 ? -13.177 1.277 25.403 1.00 87.31 84 LEU A C 1
ATOM 724 O O . LEU A 1 84 ? -13.956 1.272 26.357 1.00 87.31 84 LEU A O 1
ATOM 728 N N . CYS A 1 85 ? -12.344 0.265 25.147 1.00 84.31 85 CYS A N 1
ATOM 729 C CA . CYS A 1 85 ? -12.246 -0.939 25.976 1.00 84.31 85 CYS A CA 1
ATOM 730 C C . CYS A 1 85 ? -11.836 -0.623 27.420 1.00 84.31 85 CYS A C 1
ATOM 732 O O . CYS A 1 85 ? -12.422 -1.174 28.354 1.00 84.31 85 CYS A O 1
ATOM 734 N N . ASP A 1 86 ? -10.875 0.280 27.614 1.00 87.69 86 ASP A N 1
ATOM 735 C CA . ASP A 1 86 ? -10.441 0.699 28.949 1.00 87.69 86 ASP A CA 1
ATOM 736 C C . ASP A 1 86 ? -11.538 1.465 29.697 1.00 87.69 86 ASP A C 1
ATOM 738 O O . ASP A 1 86 ? -11.759 1.229 30.888 1.00 87.69 86 ASP A O 1
ATOM 742 N N . ASN A 1 87 ? -12.285 2.333 29.008 1.00 86.50 87 ASN A N 1
ATOM 743 C CA . ASN A 1 87 ? -13.435 3.022 29.599 1.00 86.50 87 ASN A CA 1
ATOM 744 C C . ASN A 1 87 ? -14.555 2.046 29.986 1.00 86.50 87 ASN A C 1
ATOM 746 O O . ASN A 1 87 ? -15.150 2.195 31.053 1.00 86.50 87 ASN A O 1
ATOM 750 N N . LEU A 1 88 ? -14.811 1.030 29.156 1.00 86.75 88 LEU A N 1
ATOM 751 C CA . LEU A 1 88 ? -15.772 -0.036 29.449 1.00 86.75 88 LEU A CA 1
ATOM 752 C C . LEU A 1 88 ? -15.340 -0.884 30.652 1.00 86.75 88 LEU A C 1
ATOM 754 O O . LEU A 1 88 ? -16.158 -1.188 31.515 1.00 86.75 88 LEU A O 1
ATOM 758 N N . ARG A 1 89 ? -14.055 -1.241 30.750 1.00 86.50 89 ARG A N 1
ATOM 759 C CA . ARG A 1 89 ? -13.514 -2.001 31.891 1.00 86.50 89 ARG A CA 1
ATOM 760 C C . ARG A 1 89 ? -13.562 -1.226 33.204 1.00 86.50 89 ARG A C 1
ATOM 762 O O . ARG A 1 89 ? -13.761 -1.829 34.253 1.00 86.50 89 ARG A O 1
ATOM 769 N N . ASN A 1 90 ? -13.405 0.093 33.142 1.00 86.56 90 ASN A N 1
ATOM 770 C CA . ASN A 1 90 ? -13.451 0.983 34.302 1.00 86.56 90 ASN A CA 1
ATOM 771 C C . ASN A 1 90 ? -14.858 1.556 34.573 1.00 86.56 90 ASN A C 1
ATOM 773 O O . ASN A 1 90 ? -15.000 2.557 35.285 1.00 86.56 90 ASN A O 1
ATOM 777 N N . LEU A 1 91 ? -15.915 0.936 34.029 1.00 87.56 91 LEU A N 1
ATOM 778 C CA . LEU A 1 91 ? -17.299 1.280 34.362 1.00 87.56 91 LEU A CA 1
ATOM 779 C C . LEU A 1 91 ? -17.590 0.937 35.829 1.00 87.56 91 LEU A C 1
ATOM 781 O O . LEU A 1 91 ? -17.788 -0.215 36.201 1.00 87.56 91 LEU A O 1
ATOM 785 N N . GLY A 1 92 ? -17.632 1.970 36.668 1.00 86.38 92 GLY A N 1
ATOM 786 C CA . GLY A 1 92 ? -18.145 1.889 38.033 1.00 86.38 92 GLY A CA 1
ATOM 787 C C . GLY A 1 92 ? -19.665 2.068 38.098 1.00 86.38 92 GLY A C 1
ATOM 788 O O . GLY A 1 92 ? -20.295 2.545 37.155 1.00 86.38 92 GLY A O 1
ATOM 789 N N . MET A 1 93 ? -20.246 1.734 39.253 1.00 82.44 93 MET A N 1
ATOM 790 C CA . MET A 1 93 ? -21.683 1.897 39.522 1.00 82.44 93 MET A CA 1
ATOM 791 C C . MET A 1 93 ? -22.115 3.374 39.577 1.00 82.44 93 MET A C 1
ATOM 793 O O . MET A 1 93 ? -23.268 3.696 39.294 1.00 82.44 93 MET A O 1
ATOM 797 N N . GLU A 1 94 ? -21.195 4.286 39.905 1.00 85.81 94 GLU A N 1
ATOM 798 C CA . GLU A 1 94 ? -21.457 5.727 39.894 1.00 85.81 94 GLU A CA 1
ATOM 799 C C . GLU A 1 94 ? -21.557 6.278 38.471 1.00 85.81 94 GLU A C 1
ATOM 801 O O . GLU A 1 94 ? -20.634 6.137 37.656 1.00 85.81 94 GLU A O 1
ATOM 806 N N . ASN A 1 95 ? -22.676 6.956 38.199 1.00 85.44 95 ASN A N 1
ATOM 807 C CA . ASN A 1 95 ? -23.018 7.534 36.898 1.00 85.44 95 ASN A CA 1
ATOM 808 C C . ASN A 1 95 ? -22.918 6.513 35.751 1.00 85.44 95 ASN A C 1
ATOM 810 O O . ASN A 1 95 ? -22.572 6.867 34.623 1.00 85.44 95 ASN A O 1
ATOM 814 N N . PHE A 1 96 ? -23.242 5.243 36.040 1.00 87.50 96 PHE A N 1
ATOM 815 C CA . PHE A 1 96 ? -23.140 4.126 35.098 1.00 87.50 96 PHE A CA 1
ATOM 816 C C . PHE A 1 96 ? -23.826 4.429 33.761 1.00 87.50 96 PHE A C 1
ATOM 818 O O . PHE A 1 96 ? -23.207 4.311 32.709 1.00 87.50 96 PHE A O 1
ATOM 825 N N . ASN A 1 97 ? -25.079 4.897 33.801 1.00 89.44 97 ASN A N 1
ATOM 826 C CA . ASN A 1 97 ? -25.850 5.204 32.594 1.00 89.44 97 ASN A CA 1
ATOM 827 C C . ASN A 1 97 ? -25.210 6.314 31.750 1.00 89.44 97 ASN A C 1
ATOM 829 O O . ASN A 1 97 ? -25.202 6.222 30.527 1.00 89.44 97 ASN A O 1
ATOM 833 N N . GLU A 1 98 ? -24.652 7.347 32.384 1.00 90.69 98 GLU A N 1
ATOM 834 C CA . GLU A 1 98 ? -24.013 8.461 31.678 1.00 90.69 98 GLU A CA 1
ATOM 835 C C . GLU A 1 98 ? -22.699 8.014 31.024 1.00 90.69 98 GLU A C 1
ATOM 837 O O . GLU A 1 98 ? -22.491 8.233 29.829 1.00 90.69 98 GLU A O 1
ATOM 842 N N . LYS A 1 99 ? -21.849 7.296 31.771 1.00 87.62 99 LYS A N 1
ATOM 843 C CA . LYS A 1 99 ? -20.591 6.731 31.256 1.00 87.62 99 LYS A CA 1
ATOM 844 C C . LYS A 1 99 ? -20.835 5.716 30.140 1.00 87.62 99 LYS A C 1
ATOM 846 O O . LYS A 1 99 ? -20.125 5.729 29.132 1.00 87.62 99 LYS A O 1
ATOM 851 N N . LEU A 1 100 ? -21.862 4.878 30.278 1.00 90.12 100 LEU A N 1
ATOM 852 C CA . LEU A 1 100 ? -22.263 3.923 29.250 1.00 90.12 100 LEU A CA 1
ATOM 853 C C . LEU A 1 100 ? -22.744 4.644 27.983 1.00 90.12 100 LEU A C 1
ATOM 855 O O . LEU A 1 100 ? -22.341 4.277 26.880 1.00 90.12 100 LEU A O 1
ATOM 859 N N . LEU A 1 101 ? -23.538 5.711 28.122 1.00 91.31 101 LEU A N 1
ATOM 860 C CA . LEU A 1 101 ? -24.001 6.515 26.988 1.00 91.31 101 LEU A CA 1
ATOM 861 C C . LEU A 1 101 ? -22.830 7.172 26.237 1.00 91.31 101 LEU A C 1
ATOM 863 O O . LEU A 1 101 ? -22.823 7.196 25.002 1.00 91.31 101 LEU A O 1
ATOM 867 N N . VAL A 1 102 ? -21.812 7.651 26.962 1.00 89.88 102 VAL A N 1
ATOM 868 C CA . VAL A 1 102 ? -20.567 8.175 26.374 1.00 89.88 102 VAL A CA 1
ATOM 869 C C . VAL A 1 102 ? -19.815 7.083 25.610 1.00 89.88 102 VAL A C 1
ATOM 871 O O . VAL A 1 102 ? -19.420 7.319 24.467 1.00 89.88 102 VAL A O 1
ATOM 874 N N . CYS A 1 103 ? -19.678 5.880 26.179 1.00 89.50 103 CYS A N 1
ATOM 875 C CA . CYS A 1 103 ? -19.033 4.746 25.506 1.00 89.50 103 CYS A CA 1
ATOM 876 C C . CYS A 1 103 ? -19.771 4.355 24.215 1.00 89.50 103 CYS A C 1
ATOM 878 O O . CYS A 1 103 ? -19.143 4.200 23.168 1.00 89.50 103 CYS A O 1
ATOM 880 N N . ILE A 1 104 ? -21.107 4.286 24.247 1.00 90.75 104 ILE A N 1
ATOM 881 C CA . ILE A 1 104 ? -21.935 3.992 23.064 1.00 90.75 104 ILE A CA 1
ATOM 882 C C . ILE A 1 104 ? -21.750 5.068 21.985 1.00 90.75 104 ILE A C 1
ATOM 884 O O . ILE A 1 104 ? -21.623 4.753 20.798 1.00 90.75 104 ILE A O 1
ATOM 888 N N . ARG A 1 105 ? -21.718 6.350 22.372 1.00 91.25 105 ARG A N 1
ATOM 889 C CA . ARG A 1 105 ? -21.499 7.455 21.428 1.00 91.25 105 ARG A CA 1
ATOM 890 C C . ARG A 1 105 ? -20.101 7.400 20.813 1.00 91.25 105 ARG A C 1
ATOM 892 O O . ARG A 1 105 ? -19.971 7.599 19.607 1.00 91.25 105 ARG A O 1
ATOM 899 N N . HIS A 1 106 ? -19.082 7.107 21.617 1.00 87.94 106 HIS A N 1
ATOM 900 C CA . HIS A 1 106 ? -17.707 6.956 21.152 1.00 87.94 106 HIS A CA 1
ATOM 901 C C . HIS A 1 106 ? -17.576 5.779 20.175 1.00 87.94 106 HIS A C 1
ATOM 903 O O . HIS A 1 106 ? -17.032 5.948 19.088 1.00 87.94 106 HIS A O 1
ATOM 909 N N . HIS A 1 107 ? -18.169 4.626 20.496 1.00 88.31 107 HIS A N 1
ATOM 910 C CA . HIS A 1 107 ? -18.201 3.464 19.607 1.00 88.31 107 HIS A CA 1
ATOM 911 C C . HIS A 1 107 ? -18.801 3.800 18.232 1.00 88.31 107 HIS A C 1
ATOM 913 O O . HIS A 1 107 ? -18.193 3.511 17.203 1.00 88.31 107 HIS A O 1
ATOM 919 N N . LYS A 1 108 ? -19.948 4.494 18.198 1.00 90.19 108 LYS A N 1
ATOM 920 C CA . LYS A 1 108 ? -20.577 4.924 16.934 1.00 90.19 108 LYS A CA 1
ATOM 921 C C . LYS A 1 108 ? -19.679 5.840 16.097 1.00 90.19 108 LYS A C 1
ATOM 923 O O . LYS A 1 108 ? -19.683 5.733 14.872 1.00 90.19 108 LYS A O 1
ATOM 928 N N . LEU A 1 109 ? -18.919 6.733 16.737 1.00 87.38 109 LEU A N 1
ATOM 929 C CA . LEU A 1 109 ? -17.964 7.602 16.041 1.00 87.38 109 LEU A CA 1
ATOM 930 C C . LEU A 1 109 ? -16.813 6.795 15.431 1.00 87.38 109 LEU A C 1
ATOM 932 O O . LEU A 1 109 ? -16.465 7.027 14.275 1.00 87.38 109 LEU A O 1
ATOM 936 N N . VAL A 1 110 ? -16.269 5.827 16.172 1.00 86.88 110 VAL A N 1
ATOM 937 C CA . VAL A 1 110 ? -15.189 4.951 15.690 1.00 86.88 110 VAL A CA 1
ATOM 938 C C . VAL A 1 110 ? -15.647 4.116 14.493 1.00 86.88 110 VAL A C 1
ATOM 940 O O . VAL A 1 110 ? -14.934 4.049 13.493 1.00 86.88 110 VAL A O 1
ATOM 943 N N . VAL A 1 111 ? -16.853 3.544 14.547 1.00 86.00 111 VAL A N 1
ATOM 944 C CA . VAL A 1 111 ? -17.421 2.766 13.433 1.00 86.00 111 VAL A CA 1
ATOM 945 C C . VAL A 1 111 ? -17.612 3.637 12.184 1.00 86.00 111 VAL A C 1
ATOM 947 O O . VAL A 1 111 ? -17.124 3.281 11.114 1.00 86.00 111 VAL A O 1
ATOM 950 N N . SER A 1 112 ? -18.229 4.816 12.318 1.00 86.94 112 SER A N 1
ATOM 951 C CA . SER A 1 112 ? -18.439 5.752 11.196 1.00 86.94 112 SER A CA 1
ATOM 952 C C . SER A 1 112 ? -17.123 6.230 10.562 1.00 86.94 112 SER A C 1
ATOM 954 O O . SER A 1 112 ? -16.986 6.326 9.334 1.00 86.94 112 SER A O 1
ATOM 956 N N . PHE A 1 113 ? -16.114 6.482 11.398 1.00 83.12 113 PHE A N 1
ATOM 957 C CA . PHE A 1 113 ? -14.776 6.836 10.944 1.00 83.12 113 PHE A CA 1
ATOM 958 C C . PHE A 1 113 ? -14.109 5.692 10.173 1.00 83.12 113 PHE A C 1
ATOM 960 O O . PHE A 1 113 ? -13.565 5.923 9.089 1.00 83.12 113 PHE A O 1
ATOM 967 N N . ALA A 1 114 ? -14.194 4.462 10.688 1.00 81.88 114 ALA A N 1
ATOM 968 C CA . ALA A 1 114 ? -13.634 3.281 10.042 1.00 81.88 114 ALA A CA 1
ATOM 969 C C . ALA A 1 114 ? -14.294 3.006 8.680 1.00 81.88 114 ALA A C 1
ATOM 971 O O . ALA A 1 114 ? -13.591 2.727 7.711 1.00 81.88 114 ALA A O 1
ATOM 972 N N . GLU A 1 115 ? -15.618 3.150 8.566 1.00 83.81 115 GLU A N 1
ATOM 973 C CA . GLU A 1 115 ? -16.347 2.987 7.299 1.00 83.81 115 GLU A CA 1
ATOM 974 C C . GLU A 1 115 ? -15.919 4.015 6.242 1.00 83.81 115 GLU A C 1
ATOM 976 O O . GLU A 1 115 ? -15.615 3.654 5.099 1.00 83.81 115 GLU A O 1
ATOM 981 N N . SER A 1 116 ? -15.841 5.290 6.632 1.00 80.19 116 SER A N 1
ATOM 982 C CA . SER A 1 116 ? -15.409 6.382 5.747 1.00 80.19 116 SER A CA 1
ATOM 983 C C . SER A 1 116 ? -13.980 6.163 5.245 1.00 80.19 116 SER A C 1
ATOM 985 O O . SER A 1 116 ? -13.689 6.285 4.051 1.00 80.19 116 SER A O 1
ATOM 987 N N . THR A 1 117 ? -13.105 5.765 6.162 1.00 76.69 117 THR A N 1
ATOM 988 C CA . THR A 1 117 ? -11.696 5.466 5.910 1.00 76.69 117 THR A CA 1
ATOM 989 C C . THR A 1 117 ? -11.534 4.249 4.993 1.00 76.69 117 THR A C 1
ATOM 991 O O . THR A 1 117 ? -10.770 4.290 4.027 1.00 76.69 117 THR A O 1
ATOM 994 N N . ASN A 1 118 ? -12.318 3.191 5.213 1.00 78.19 118 ASN A N 1
ATOM 995 C CA . ASN A 1 118 ? -12.287 1.981 4.398 1.00 78.19 118 ASN A CA 1
ATOM 996 C C . ASN A 1 118 ? -12.724 2.245 2.948 1.00 78.19 118 ASN A C 1
ATOM 998 O O . ASN A 1 118 ? -12.100 1.743 2.015 1.00 78.19 118 ASN A O 1
ATOM 1002 N N . LYS A 1 119 ? -13.751 3.078 2.727 1.00 79.06 119 LYS A N 1
ATOM 1003 C CA . LYS A 1 119 ? -14.202 3.438 1.370 1.00 79.06 119 LYS A CA 1
ATOM 1004 C C . LYS A 1 119 ? -13.105 4.148 0.569 1.00 79.06 119 LYS A C 1
ATOM 1006 O O . LYS A 1 119 ? -12.906 3.846 -0.610 1.00 79.06 119 LYS A O 1
ATOM 1011 N N . PHE A 1 120 ? -12.394 5.073 1.211 1.00 74.19 120 PHE A N 1
ATOM 1012 C CA . PHE A 1 120 ? -11.270 5.782 0.602 1.00 74.19 120 PHE A CA 1
ATOM 1013 C C . PHE A 1 120 ? -10.099 4.829 0.335 1.00 74.19 120 PHE A C 1
ATOM 1015 O O . PHE A 1 120 ? -9.619 4.735 -0.796 1.00 74.19 120 PHE A O 1
ATOM 1022 N N . PHE A 1 121 ? -9.692 4.049 1.338 1.00 72.94 121 PHE A N 1
ATOM 1023 C CA . PHE A 1 121 ? -8.538 3.168 1.205 1.00 72.94 121 PHE A CA 1
ATOM 1024 C C . PHE A 1 121 ? -8.748 1.990 0.273 1.00 72.94 121 PHE A C 1
ATOM 1026 O O . PHE A 1 121 ? -7.794 1.631 -0.404 1.00 72.94 121 PHE A O 1
ATOM 1033 N N . ASN A 1 122 ? -9.949 1.424 0.165 1.00 76.25 122 ASN A N 1
ATOM 1034 C CA . ASN A 1 122 ? -10.191 0.290 -0.727 1.00 76.25 122 ASN A CA 1
ATOM 1035 C C . ASN A 1 122 ? -9.836 0.628 -2.187 1.00 76.25 122 ASN A C 1
ATOM 1037 O O . ASN A 1 122 ? -9.138 -0.126 -2.861 1.00 76.25 122 ASN A O 1
ATOM 1041 N N . THR A 1 123 ? -10.236 1.816 -2.649 1.00 73.06 123 THR A N 1
ATOM 1042 C CA . THR A 1 123 ? -9.929 2.284 -4.012 1.00 73.06 123 THR A CA 1
ATOM 1043 C C . THR A 1 123 ? -8.423 2.438 -4.222 1.00 73.06 123 THR A C 1
ATOM 1045 O O . THR A 1 123 ? -7.884 2.060 -5.262 1.00 73.06 123 THR A O 1
ATOM 1048 N N . ILE A 1 124 ? -7.731 2.967 -3.216 1.00 73.94 124 ILE A N 1
ATOM 1049 C CA . ILE A 1 124 ? -6.302 3.251 -3.302 1.00 73.94 124 ILE A CA 1
ATOM 1050 C C . ILE A 1 124 ? -5.474 1.967 -3.191 1.00 73.94 124 ILE A C 1
ATOM 1052 O O . ILE A 1 124 ? -4.544 1.761 -3.962 1.00 73.94 124 ILE A O 1
ATOM 1056 N N . VAL A 1 125 ? -5.835 1.071 -2.270 1.00 74.00 125 VAL A N 1
ATOM 1057 C CA . VAL A 1 125 ? -5.223 -0.256 -2.126 1.00 74.00 125 VAL A CA 1
ATOM 1058 C C . VAL A 1 125 ? -5.365 -1.035 -3.431 1.00 74.00 125 VAL A C 1
ATOM 1060 O O . VAL A 1 125 ? -4.379 -1.596 -3.900 1.00 74.00 125 VAL A O 1
ATOM 1063 N N . LEU A 1 126 ? -6.536 -0.999 -4.073 1.00 76.44 126 LEU A N 1
ATOM 1064 C CA . LEU A 1 126 ? -6.739 -1.645 -5.369 1.00 76.44 126 LEU A CA 1
ATOM 1065 C C . LEU A 1 126 ? -5.779 -1.101 -6.441 1.00 76.44 126 LEU A C 1
ATOM 1067 O O . LEU A 1 126 ? -5.108 -1.882 -7.116 1.00 76.44 126 LEU A O 1
ATOM 1071 N N . ALA A 1 127 ? -5.665 0.225 -6.571 1.00 71.88 127 ALA A N 1
ATOM 1072 C CA . ALA A 1 127 ? -4.724 0.849 -7.504 1.00 71.88 127 ALA A CA 1
ATOM 1073 C C . ALA A 1 127 ? -3.261 0.467 -7.198 1.00 71.88 127 ALA A C 1
ATOM 1075 O O . ALA A 1 127 ? -2.487 0.169 -8.114 1.00 71.88 127 ALA A O 1
ATOM 1076 N N . GLN A 1 128 ? -2.905 0.401 -5.914 1.00 70.19 128 GLN A N 1
ATOM 1077 C CA . GLN A 1 128 ? -1.566 0.038 -5.460 1.00 70.19 128 GLN A CA 1
ATOM 1078 C C . GLN A 1 128 ? -1.225 -1.428 -5.754 1.00 70.19 128 GLN A C 1
ATOM 1080 O O . GLN A 1 128 ? -0.109 -1.718 -6.184 1.00 70.19 128 GLN A O 1
ATOM 1085 N N . PHE A 1 129 ? -2.173 -2.359 -5.616 1.00 76.12 129 PHE A N 1
ATOM 1086 C CA . PHE A 1 129 ? -1.972 -3.759 -6.010 1.00 76.12 129 PHE A CA 1
ATOM 1087 C C . PHE A 1 129 ? -1.654 -3.888 -7.505 1.00 76.12 129 PHE A C 1
ATOM 1089 O O . PHE A 1 129 ? -0.691 -4.557 -7.877 1.00 76.12 129 PHE A O 1
ATOM 1096 N N . PHE A 1 130 ? -2.399 -3.203 -8.377 1.00 77.44 130 PHE A N 1
ATOM 1097 C CA . PHE A 1 130 ? -2.115 -3.241 -9.817 1.00 77.44 130 PHE A CA 1
ATOM 1098 C C . PHE A 1 130 ? -0.748 -2.635 -10.155 1.00 77.44 130 PHE A C 1
ATOM 1100 O O . PHE A 1 130 ? 0.019 -3.221 -10.922 1.00 77.44 130 PHE A O 1
ATOM 1107 N N . SER A 1 131 ? -0.419 -1.490 -9.552 1.00 74.81 131 SER A N 1
ATOM 1108 C CA . SER A 1 131 ? 0.866 -0.817 -9.760 1.00 74.81 131 SER A CA 1
ATOM 1109 C C . SER A 1 131 ? 2.047 -1.663 -9.270 1.00 74.81 131 SER A C 1
ATOM 1111 O O . SER A 1 131 ? 3.034 -1.837 -9.989 1.00 74.81 131 SER A O 1
ATOM 1113 N N . THR A 1 132 ? 1.952 -2.242 -8.071 1.00 76.44 132 THR A N 1
ATOM 1114 C CA . THR A 1 132 ? 3.026 -3.062 -7.488 1.00 76.44 132 THR A CA 1
ATOM 1115 C C . THR A 1 132 ? 3.264 -4.337 -8.293 1.00 76.44 132 THR A C 1
ATOM 1117 O O . THR A 1 132 ? 4.420 -4.666 -8.535 1.00 76.44 132 THR A O 1
ATOM 1120 N N . VAL A 1 133 ? 2.221 -5.001 -8.809 1.00 82.25 133 VAL A N 1
ATOM 1121 C CA . VAL A 1 133 ? 2.368 -6.191 -9.672 1.00 82.25 133 VAL A CA 1
ATOM 1122 C C . VAL A 1 133 ? 3.132 -5.870 -10.960 1.00 82.25 133 VAL A C 1
ATOM 1124 O O . VAL A 1 133 ? 4.039 -6.616 -11.336 1.00 82.25 133 VAL A O 1
ATOM 1127 N N . VAL A 1 134 ? 2.816 -4.754 -11.626 1.00 79.19 134 VAL A N 1
ATOM 1128 C CA . VAL A 1 134 ? 3.519 -4.336 -12.854 1.00 79.19 134 VAL A CA 1
ATOM 1129 C C . VAL A 1 134 ? 4.986 -4.013 -12.562 1.00 79.19 134 VAL A C 1
ATOM 1131 O O . VAL A 1 134 ? 5.875 -4.487 -13.273 1.00 79.19 134 VAL A O 1
ATOM 1134 N N . ASN A 1 135 ? 5.253 -3.256 -11.494 1.00 77.44 135 ASN A N 1
ATOM 1135 C CA . ASN A 1 135 ? 6.616 -2.897 -11.097 1.00 77.44 135 ASN A CA 1
ATOM 1136 C C . ASN A 1 135 ? 7.429 -4.116 -10.644 1.00 77.44 135 ASN A C 1
ATOM 1138 O O . ASN A 1 135 ? 8.605 -4.229 -10.987 1.00 77.44 135 ASN A O 1
ATOM 1142 N N . PHE A 1 136 ? 6.804 -5.061 -9.941 1.00 81.62 136 PHE A N 1
ATOM 1143 C CA . PHE A 1 136 ? 7.433 -6.311 -9.529 1.00 81.62 136 PHE A CA 1
ATOM 1144 C C . PHE A 1 136 ? 7.799 -7.171 -10.743 1.00 81.62 136 PHE A C 1
ATOM 1146 O O . PHE A 1 136 ? 8.941 -7.614 -10.864 1.00 81.62 136 PHE A O 1
ATOM 1153 N N . ALA A 1 137 ? 6.870 -7.352 -11.688 1.00 82.06 137 ALA A N 1
ATOM 1154 C CA . ALA A 1 137 ? 7.119 -8.109 -12.913 1.00 82.06 137 ALA A CA 1
ATOM 1155 C C . ALA A 1 137 ? 8.247 -7.487 -13.753 1.00 82.06 137 ALA A C 1
ATOM 1157 O O . ALA A 1 137 ? 9.153 -8.191 -14.204 1.00 82.06 137 ALA A O 1
ATOM 1158 N N . MET A 1 138 ? 8.231 -6.161 -13.922 1.00 77.12 138 MET A N 1
ATOM 1159 C CA . MET A 1 138 ? 9.273 -5.453 -14.663 1.00 77.12 138 MET A CA 1
ATOM 1160 C C . MET A 1 138 ? 10.622 -5.482 -13.930 1.00 77.12 138 MET A C 1
ATOM 1162 O O . MET A 1 138 ? 11.649 -5.728 -14.564 1.00 77.12 138 MET A O 1
ATOM 1166 N N . GLY A 1 139 ? 10.632 -5.305 -12.607 1.00 78.50 139 GLY A N 1
ATOM 1167 C CA . GLY A 1 139 ? 11.833 -5.389 -11.773 1.00 78.50 139 GLY A CA 1
ATOM 1168 C C . GLY A 1 139 ? 12.486 -6.772 -11.815 1.00 78.50 139 GLY A C 1
ATOM 1169 O O . GLY A 1 139 ? 13.690 -6.877 -12.045 1.00 78.50 139 GLY A O 1
ATOM 1170 N N . MET A 1 140 ? 11.693 -7.840 -11.702 1.00 82.00 140 MET A N 1
ATOM 1171 C CA . MET A 1 140 ? 12.169 -9.225 -11.815 1.00 82.00 140 MET A CA 1
ATOM 1172 C C . MET A 1 140 ? 12.702 -9.551 -13.217 1.00 82.00 140 MET A C 1
ATOM 1174 O O . MET A 1 140 ? 13.728 -10.223 -13.360 1.00 82.00 140 MET A O 1
ATOM 1178 N N . PHE A 1 141 ? 12.049 -9.042 -14.266 1.00 82.25 141 PHE A N 1
ATOM 1179 C CA . PHE A 1 141 ? 12.538 -9.192 -15.637 1.00 82.25 141 PHE A CA 1
ATOM 1180 C C . PHE A 1 141 ? 13.884 -8.483 -15.842 1.00 82.25 141 PHE A C 1
ATOM 1182 O O . PHE A 1 141 ? 14.805 -9.059 -16.422 1.00 82.25 141 PHE A O 1
ATOM 1189 N N . ARG A 1 142 ? 14.036 -7.261 -15.317 1.00 72.94 142 ARG A N 1
ATOM 1190 C CA . ARG A 1 142 ? 15.309 -6.526 -15.344 1.00 72.94 142 ARG A CA 1
ATOM 1191 C C . ARG A 1 142 ? 16.408 -7.271 -14.591 1.00 72.94 142 ARG A C 1
ATOM 1193 O O . ARG A 1 142 ? 17.482 -7.448 -15.155 1.00 72.94 142 ARG A O 1
ATOM 1200 N N . LEU A 1 143 ? 16.118 -7.777 -13.390 1.00 80.69 143 LEU A N 1
ATOM 1201 C CA . LEU A 1 143 ? 17.043 -8.598 -12.595 1.00 80.69 143 LEU A CA 1
ATOM 1202 C C . LEU A 1 143 ? 17.513 -9.857 -13.331 1.00 80.69 143 LEU A C 1
ATOM 1204 O O . LEU A 1 143 ? 18.649 -10.278 -13.150 1.00 80.69 143 LEU A O 1
ATOM 1208 N N . SER A 1 144 ? 16.671 -10.431 -14.191 1.00 82.50 144 SER A N 1
ATOM 1209 C CA . SER A 1 144 ? 17.028 -11.605 -15.000 1.00 82.50 144 SER A CA 1
ATOM 1210 C C . SER A 1 144 ? 17.986 -11.281 -16.158 1.00 82.50 144 SER A C 1
ATOM 1212 O O . SER A 1 144 ? 18.587 -12.191 -16.725 1.00 82.50 144 SER A O 1
ATOM 1214 N N . MET A 1 145 ? 18.112 -10.002 -16.530 1.00 76.88 145 MET A N 1
ATOM 1215 C CA . MET A 1 145 ? 18.907 -9.532 -17.673 1.00 76.88 145 MET A CA 1
ATOM 1216 C C . MET A 1 145 ? 20.212 -8.832 -17.265 1.00 76.88 145 MET A C 1
ATOM 1218 O O . MET A 1 145 ? 21.120 -8.729 -18.089 1.00 76.88 145 MET A O 1
ATOM 1222 N N . VAL A 1 146 ? 20.312 -8.335 -16.029 1.00 80.50 146 VAL A N 1
ATOM 1223 C CA . VAL A 1 146 ? 21.510 -7.660 -15.499 1.00 80.50 146 VAL A CA 1
ATOM 1224 C C . VAL A 1 146 ? 22.326 -8.608 -14.624 1.00 80.50 146 VAL A C 1
ATOM 1226 O O . VAL A 1 146 ? 21.785 -9.529 -14.017 1.00 80.50 146 VAL A O 1
ATOM 1229 N N . SER A 1 147 ? 23.644 -8.402 -14.537 1.00 80.62 147 SER A N 1
ATOM 1230 C CA . SER A 1 147 ? 24.461 -9.241 -13.656 1.00 80.62 147 SER A CA 1
ATOM 1231 C C . SER A 1 147 ? 24.146 -8.923 -12.183 1.00 80.62 147 SER A C 1
ATOM 1233 O O . SER A 1 147 ? 24.066 -7.746 -11.815 1.00 80.62 147 SER A O 1
ATOM 1235 N N . PRO A 1 148 ? 23.994 -9.936 -11.311 1.00 68.88 148 PRO A N 1
ATOM 1236 C CA . PRO A 1 148 ? 23.577 -9.724 -9.922 1.00 68.88 148 PRO A CA 1
ATOM 1237 C C . PRO A 1 148 ? 24.616 -8.970 -9.075 1.00 68.88 148 PRO A C 1
ATOM 1239 O O . PRO A 1 148 ? 24.260 -8.379 -8.064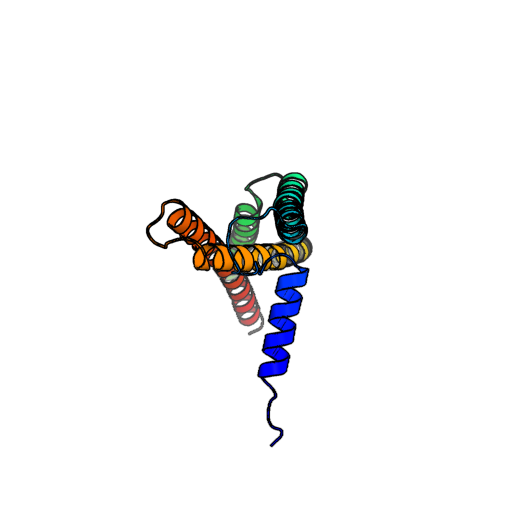 1.00 68.88 148 PRO A O 1
ATOM 1242 N N . ALA A 1 149 ? 25.886 -8.955 -9.496 1.00 76.25 149 ALA A N 1
ATOM 1243 C CA . ALA A 1 149 ? 26.971 -8.223 -8.835 1.00 76.25 149 ALA A CA 1
ATOM 1244 C C . ALA A 1 149 ? 27.187 -6.798 -9.388 1.00 76.25 149 ALA A C 1
ATOM 1246 O O . ALA A 1 149 ? 28.098 -6.100 -8.947 1.00 76.25 149 ALA A O 1
ATOM 1247 N N . SER A 1 150 ? 26.391 -6.362 -10.373 1.00 85.06 150 SER A N 1
ATOM 1248 C CA . SER A 1 150 ? 26.432 -4.981 -10.866 1.00 85.06 150 SER A CA 1
ATOM 1249 C C . SER A 1 150 ? 25.683 -4.030 -9.929 1.00 85.06 150 SER A C 1
ATOM 1251 O O . SER A 1 150 ? 24.711 -4.416 -9.278 1.00 85.06 150 SER A O 1
ATOM 1253 N N . ASN A 1 151 ? 26.090 -2.757 -9.912 1.00 78.25 151 ASN A N 1
ATOM 1254 C CA . ASN A 1 151 ? 25.400 -1.714 -9.146 1.00 78.25 151 ASN A CA 1
ATOM 1255 C C . ASN A 1 151 ? 23.928 -1.560 -9.585 1.00 78.25 151 ASN A C 1
ATOM 1257 O O . ASN A 1 151 ? 23.048 -1.353 -8.757 1.00 78.25 151 ASN A O 1
ATOM 1261 N N . GLU A 1 152 ? 23.642 -1.730 -10.882 1.00 75.38 152 GLU A N 1
ATOM 1262 C CA . GLU A 1 152 ? 22.272 -1.747 -11.418 1.00 75.38 152 GLU A CA 1
ATOM 1263 C C . GLU A 1 152 ? 21.452 -2.931 -10.887 1.00 75.38 152 GLU A C 1
ATOM 1265 O O . GLU A 1 152 ? 20.307 -2.747 -10.470 1.00 75.38 152 GLU A O 1
ATOM 1270 N N . GLY A 1 153 ? 22.037 -4.132 -10.845 1.00 74.94 153 GLY A N 1
ATOM 1271 C CA . GLY A 1 153 ? 21.400 -5.320 -10.272 1.00 74.94 153 GLY A CA 1
ATOM 1272 C C . GLY A 1 153 ? 21.083 -5.155 -8.787 1.00 74.94 153 GLY A C 1
ATOM 1273 O O . GLY A 1 153 ? 19.967 -5.454 -8.365 1.00 74.94 153 GLY A O 1
ATOM 1274 N N . PHE A 1 154 ? 22.017 -4.605 -8.007 1.00 74.88 154 PHE A N 1
ATOM 1275 C CA . PHE A 1 154 ? 21.807 -4.352 -6.580 1.00 74.88 154 PHE A CA 1
ATOM 1276 C C . PHE A 1 154 ? 20.692 -3.324 -6.328 1.00 74.88 154 PHE A C 1
ATOM 1278 O O . PHE A 1 154 ? 19.822 -3.548 -5.485 1.00 74.88 154 PHE A O 1
ATOM 1285 N N . ASN A 1 155 ? 20.652 -2.243 -7.113 1.00 73.06 155 ASN A N 1
ATOM 1286 C CA . ASN A 1 155 ? 19.590 -1.236 -7.030 1.00 73.06 155 ASN A CA 1
ATOM 1287 C C . ASN A 1 155 ? 18.213 -1.825 -7.366 1.00 73.06 155 ASN A C 1
ATOM 1289 O O . ASN A 1 155 ? 17.237 -1.566 -6.661 1.00 73.06 155 ASN A O 1
ATOM 1293 N N . HIS A 1 156 ? 18.123 -2.654 -8.410 1.00 74.81 156 HIS A N 1
ATOM 1294 C CA . HIS A 1 156 ? 16.872 -3.326 -8.759 1.00 74.81 156 HIS A CA 1
ATOM 1295 C C . HIS A 1 156 ? 16.448 -4.368 -7.716 1.00 74.81 156 HIS A C 1
ATOM 1297 O O . HIS A 1 156 ? 15.254 -4.504 -7.452 1.00 74.81 156 HIS A O 1
ATOM 1303 N N . LEU A 1 157 ? 17.399 -5.062 -7.088 1.00 77.25 157 LEU A N 1
ATOM 1304 C CA . LEU A 1 157 ? 17.120 -6.016 -6.015 1.00 77.25 157 LEU A CA 1
ATOM 1305 C C . LEU A 1 157 ? 16.545 -5.307 -4.786 1.00 77.25 157 LEU A C 1
ATOM 1307 O O . LEU A 1 157 ? 15.533 -5.748 -4.244 1.00 77.25 157 LEU A O 1
ATOM 1311 N N . PHE A 1 158 ? 17.156 -4.190 -4.386 1.00 74.81 158 PHE A N 1
ATOM 1312 C CA . PHE A 1 158 ? 16.666 -3.359 -3.287 1.00 74.81 158 PHE A CA 1
ATOM 1313 C C . PHE A 1 158 ? 15.281 -2.769 -3.587 1.00 74.81 158 PHE A C 1
ATOM 1315 O O . PHE A 1 158 ? 14.409 -2.730 -2.724 1.00 74.81 158 PHE A O 1
ATOM 1322 N N . TYR A 1 159 ? 15.044 -2.361 -4.833 1.00 73.94 159 TYR A N 1
ATOM 1323 C CA . TYR A 1 159 ? 13.737 -1.875 -5.263 1.00 73.94 159 TYR A CA 1
ATOM 1324 C C . TYR A 1 159 ? 12.648 -2.958 -5.165 1.00 73.94 159 TYR A C 1
ATOM 1326 O O . TYR A 1 159 ? 11.587 -2.724 -4.590 1.00 73.94 159 TYR A O 1
ATOM 1334 N N . VAL A 1 160 ? 12.911 -4.169 -5.669 1.00 76.75 160 VAL A N 1
ATOM 1335 C CA . VAL A 1 160 ? 11.955 -5.291 -5.608 1.00 76.75 160 VAL A CA 1
ATOM 1336 C C . VAL A 1 160 ? 11.715 -5.759 -4.166 1.00 76.75 160 VAL A C 1
ATOM 1338 O O . VAL A 1 160 ? 10.578 -6.083 -3.806 1.00 76.75 160 VAL A O 1
ATOM 1341 N N . SER A 1 161 ? 12.746 -5.769 -3.315 1.00 74.38 161 SER A N 1
ATOM 1342 C CA . SER A 1 161 ? 12.584 -6.122 -1.900 1.00 74.38 161 SER A CA 1
ATOM 1343 C C . SER A 1 161 ? 11.754 -5.080 -1.147 1.00 74.38 161 SER A C 1
ATOM 1345 O O . SER A 1 161 ? 10.851 -5.461 -0.400 1.00 74.38 161 SER A O 1
ATOM 1347 N N . ALA A 1 162 ? 11.967 -3.787 -1.408 1.00 72.94 162 ALA A N 1
ATOM 1348 C CA . ALA A 1 162 ? 11.155 -2.712 -0.844 1.00 72.94 162 ALA A CA 1
ATOM 1349 C C . ALA A 1 162 ? 9.670 -2.859 -1.222 1.00 72.94 162 ALA A C 1
ATOM 1351 O O . ALA A 1 162 ? 8.813 -2.842 -0.339 1.00 72.94 162 ALA A O 1
ATOM 1352 N N . LEU A 1 163 ? 9.364 -3.117 -2.501 1.00 71.19 163 LEU A N 1
ATOM 1353 C CA . LEU A 1 163 ? 7.992 -3.386 -2.963 1.00 71.19 163 LEU A CA 1
ATOM 1354 C C . LEU A 1 163 ? 7.353 -4.603 -2.267 1.00 71.19 163 LEU A C 1
ATOM 1356 O O . LEU A 1 163 ? 6.149 -4.626 -2.011 1.00 71.19 163 LEU A O 1
ATOM 1360 N N . THR A 1 164 ? 8.151 -5.620 -1.939 1.00 72.19 164 THR A N 1
ATOM 1361 C CA . THR A 1 164 ? 7.670 -6.830 -1.250 1.00 72.19 164 THR A CA 1
ATOM 1362 C C . THR A 1 164 ? 7.321 -6.549 0.214 1.00 72.19 164 THR A C 1
ATOM 1364 O O . THR A 1 164 ? 6.292 -7.016 0.712 1.00 72.19 164 THR A O 1
ATOM 1367 N N . VAL A 1 165 ? 8.154 -5.766 0.908 1.00 70.94 165 VAL A N 1
ATOM 1368 C CA . VAL A 1 165 ? 7.885 -5.319 2.286 1.00 70.94 165 VAL A CA 1
ATOM 1369 C C . VAL A 1 165 ? 6.623 -4.462 2.326 1.00 70.94 165 VAL A C 1
ATOM 1371 O O . VAL A 1 165 ? 5.754 -4.688 3.168 1.00 70.94 165 VAL A O 1
ATOM 1374 N N . GLN A 1 166 ? 6.491 -3.547 1.368 1.00 66.94 166 GLN A N 1
ATOM 1375 C CA . GLN A 1 166 ? 5.322 -2.695 1.196 1.00 66.94 166 GLN A CA 1
ATOM 1376 C C . GLN A 1 166 ? 4.025 -3.517 1.107 1.00 66.94 166 GLN A C 1
ATOM 1378 O O . GLN A 1 166 ? 3.089 -3.308 1.878 1.00 66.94 166 GLN A O 1
ATOM 1383 N N . LEU A 1 167 ? 4.000 -4.527 0.231 1.00 73.75 167 LEU A N 1
ATOM 1384 C CA . LEU A 1 167 ? 2.855 -5.423 0.057 1.00 73.75 167 LEU A CA 1
ATOM 1385 C C . LEU A 1 167 ? 2.544 -6.243 1.321 1.00 73.75 167 LEU A C 1
ATOM 1387 O O . LEU A 1 167 ? 1.383 -6.412 1.693 1.00 73.75 167 LEU A O 1
ATOM 1391 N N . SER A 1 168 ? 3.583 -6.733 1.998 1.00 67.19 168 SER A N 1
ATOM 1392 C CA . SER A 1 168 ? 3.443 -7.553 3.206 1.00 67.19 168 SER A CA 1
ATOM 1393 C C . SER A 1 168 ? 2.836 -6.768 4.370 1.00 67.19 168 SER A C 1
ATOM 1395 O O . SER A 1 168 ? 2.000 -7.304 5.097 1.00 67.19 168 SER A O 1
ATOM 1397 N N . LEU A 1 169 ? 3.201 -5.490 4.521 1.00 65.62 169 LEU A N 1
ATOM 1398 C CA . LEU A 1 169 ? 2.618 -4.604 5.531 1.00 65.62 169 LEU A CA 1
ATOM 1399 C C . LEU A 1 169 ? 1.118 -4.391 5.293 1.00 65.62 169 LEU A C 1
ATOM 1401 O O . LEU A 1 169 ? 0.337 -4.510 6.235 1.00 65.62 169 LEU A O 1
ATOM 1405 N N . TYR A 1 170 ? 0.694 -4.155 4.047 1.00 68.50 170 TYR A N 1
ATOM 1406 C CA . TYR A 1 170 ? -0.732 -4.034 3.715 1.00 68.50 170 TYR A CA 1
ATOM 1407 C C . TYR A 1 170 ? -1.535 -5.269 4.124 1.00 68.50 170 TYR A C 1
ATOM 1409 O O . TYR A 1 170 ? -2.571 -5.147 4.782 1.00 68.50 170 TYR A O 1
ATOM 1417 N N . CYS A 1 171 ? -1.039 -6.454 3.770 1.00 73.00 171 CYS A N 1
ATOM 1418 C CA . CYS A 1 171 ? -1.685 -7.718 4.115 1.00 73.00 171 CYS A CA 1
ATOM 1419 C C . CYS A 1 171 ? -1.714 -7.952 5.634 1.00 73.00 171 CYS A C 1
ATOM 1421 O O . CYS A 1 171 ? -2.722 -8.411 6.168 1.00 73.00 171 CYS A O 1
ATOM 1423 N N . TRP A 1 172 ? -0.638 -7.594 6.340 1.00 70.69 172 TRP A N 1
ATOM 1424 C CA . TRP A 1 172 ? -0.560 -7.712 7.795 1.00 70.69 172 TRP A CA 1
ATOM 1425 C C . TRP A 1 172 ? -1.635 -6.878 8.503 1.00 70.69 172 TRP A C 1
ATOM 1427 O O . TRP A 1 172 ? -2.352 -7.393 9.361 1.00 70.69 172 TRP A O 1
ATOM 1437 N N . PHE A 1 173 ? -1.795 -5.604 8.124 1.00 64.56 173 PHE A N 1
ATOM 1438 C CA . PHE A 1 173 ? -2.819 -4.743 8.728 1.00 64.56 173 PHE A CA 1
ATOM 1439 C C . PHE A 1 173 ? -4.241 -5.182 8.393 1.00 64.56 173 PHE A C 1
ATOM 1441 O O . PHE A 1 173 ? -5.111 -5.101 9.261 1.00 64.56 173 PHE A O 1
ATOM 1448 N N . GLY A 1 174 ? -4.476 -5.670 7.172 1.00 67.81 174 GLY A N 1
ATOM 1449 C CA . GLY A 1 174 ? -5.763 -6.261 6.804 1.00 67.81 174 GLY A CA 1
ATOM 1450 C C . GLY A 1 174 ? -6.150 -7.407 7.742 1.00 67.81 174 GLY A C 1
ATOM 1451 O O . GLY A 1 174 ? -7.259 -7.411 8.274 1.00 67.81 174 GLY A O 1
ATOM 1452 N N . ASN A 1 175 ? -5.207 -8.313 8.020 1.00 70.25 175 ASN A N 1
ATOM 1453 C CA . ASN A 1 175 ? -5.431 -9.440 8.926 1.00 70.25 175 ASN A CA 1
ATOM 1454 C C . ASN A 1 175 ? -5.721 -8.993 10.367 1.00 70.25 175 ASN A C 1
ATOM 1456 O O . ASN A 1 175 ? -6.658 -9.494 10.980 1.00 70.25 175 ASN A O 1
ATOM 1460 N N . GLU A 1 176 ? -4.953 -8.045 10.912 1.00 67.31 176 GLU A N 1
ATOM 1461 C CA . GLU A 1 176 ? -5.140 -7.552 12.289 1.00 67.31 176 GLU A CA 1
ATOM 1462 C C . GLU A 1 176 ? -6.551 -6.971 12.511 1.00 67.31 176 GLU A C 1
ATOM 1464 O O . GLU A 1 176 ? -7.170 -7.194 13.555 1.00 67.31 176 GLU A O 1
ATOM 1469 N N . VAL A 1 177 ? -7.078 -6.234 11.525 1.00 65.25 177 VAL A N 1
ATOM 1470 C CA . VAL A 1 177 ? -8.436 -5.670 11.589 1.00 65.25 177 VAL A CA 1
ATOM 1471 C C . VAL A 1 177 ? -9.493 -6.775 11.575 1.00 65.25 177 VAL A C 1
ATOM 1473 O O . VAL A 1 177 ? -10.476 -6.679 12.310 1.00 65.25 177 VAL A O 1
ATOM 1476 N N . ASP A 1 178 ? -9.295 -7.817 10.768 1.00 66.06 178 ASP A N 1
ATOM 1477 C CA . ASP A 1 178 ? -10.234 -8.936 10.663 1.00 66.06 178 ASP A CA 1
ATOM 1478 C C . ASP A 1 178 ? -10.275 -9.767 11.956 1.00 66.06 178 ASP A C 1
ATOM 1480 O O . ASP A 1 178 ? -11.351 -10.035 12.493 1.00 66.06 178 ASP A O 1
ATOM 1484 N N . PHE A 1 179 ? -9.109 -10.050 12.550 1.00 60.56 179 PHE A N 1
ATOM 1485 C CA . PHE A 1 179 ? -9.013 -10.728 13.848 1.00 60.56 179 PHE A CA 1
ATOM 1486 C C . PHE A 1 179 ? -9.732 -9.971 14.969 1.00 60.56 179 PHE A C 1
ATOM 1488 O O . PHE A 1 179 ? -10.414 -10.587 15.792 1.00 60.56 179 PHE A O 1
ATOM 1495 N N . LYS A 1 180 ? -9.615 -8.636 15.007 1.00 58.19 180 LYS A N 1
ATOM 1496 C CA . LYS A 1 180 ? -10.296 -7.837 16.033 1.00 58.19 180 LYS A CA 1
ATOM 1497 C C . LYS A 1 180 ? -11.819 -7.865 15.876 1.00 58.19 180 LYS A C 1
ATOM 1499 O O . LYS A 1 180 ? -12.501 -7.935 16.892 1.00 58.19 180 LYS A O 1
ATOM 1504 N N . LYS A 1 181 ? -12.367 -7.868 14.655 1.00 58.25 181 LYS A N 1
ATOM 1505 C CA . LYS A 1 181 ? -13.827 -7.988 14.446 1.00 58.25 181 LYS A CA 1
ATOM 1506 C C . LYS A 1 181 ? -14.373 -9.295 15.016 1.00 58.25 181 LYS A C 1
ATOM 1508 O O . LYS A 1 181 ? -15.292 -9.262 15.824 1.00 58.25 181 LYS A O 1
ATOM 1513 N N . VAL A 1 182 ? -13.720 -10.413 14.696 1.00 52.53 182 VAL A N 1
ATOM 1514 C CA . VAL A 1 182 ? -14.099 -11.741 15.205 1.00 52.53 182 VAL A CA 1
ATOM 1515 C C . VAL A 1 182 ? -14.084 -11.789 16.737 1.00 52.53 182 VAL A C 1
ATOM 1517 O O . VAL A 1 182 ? -14.942 -12.426 17.334 1.00 52.53 182 VAL A O 1
ATOM 1520 N N . SER A 1 183 ? -13.151 -11.088 17.390 1.00 43.47 183 SER A N 1
ATOM 1521 C CA . SER A 1 183 ? -13.090 -11.036 18.859 1.00 43.47 183 SER A CA 1
ATOM 1522 C C . SER A 1 183 ? -14.179 -10.190 19.534 1.00 43.47 183 SER A C 1
ATOM 1524 O O . SER A 1 183 ? -14.377 -10.346 20.732 1.00 43.47 183 SER A O 1
ATOM 1526 N N . PHE A 1 184 ? -14.855 -9.295 18.805 1.00 43.34 184 PHE A N 1
ATOM 1527 C CA . PHE A 1 184 ? -15.976 -8.499 19.328 1.00 43.34 184 PHE A CA 1
ATOM 1528 C C . PHE A 1 184 ? -17.349 -9.137 19.052 1.00 43.34 184 PHE A C 1
ATOM 1530 O O . PHE A 1 184 ? -18.316 -8.773 19.717 1.00 43.34 184 PHE A O 1
ATOM 1537 N N . ASP A 1 185 ? -17.431 -10.073 18.100 1.00 39.84 185 ASP A N 1
ATOM 1538 C CA . ASP A 1 185 ? -18.647 -10.831 17.764 1.00 39.84 185 ASP A CA 1
ATOM 1539 C C . ASP A 1 185 ? -18.810 -12.133 18.594 1.00 39.84 185 ASP A C 1
ATOM 1541 O O . ASP A 1 185 ? -19.769 -12.881 18.388 1.00 39.84 185 ASP A O 1
ATOM 1545 N N . LEU A 1 186 ? -17.885 -12.404 19.527 1.00 35.97 186 LEU A N 1
ATOM 1546 C CA . LEU A 1 186 ? -17.866 -13.532 20.478 1.00 35.97 186 LEU A CA 1
ATOM 1547 C C . LEU A 1 186 ? -18.081 -13.042 21.915 1.00 35.97 186 LEU A C 1
ATOM 1549 O O . LEU A 1 186 ? -18.809 -13.741 22.657 1.00 35.97 186 LEU A O 1
#

Organism: Asbolus verrucosus (NCBI:txid1661398)

Foldseek 3Di:
DDDDPVVVVVVVVVVVCLVLLNDDDPDDDDDDDVSPVVSVVSVVCCVVVLVVVVVVCCVVVVDPCPVVVVVVLLVVLVVLVVVLVVLVVPQDPPVNVVSVVVSVVSVVVSVVSVVVVCVVVVVVVVVLVVSLVVLLVVLVSVLVVDDCPDPVNVVSVVVNVVSVVVVVVVVVSVVVVVVVVVVVVD

InterPro domains:
  IPR004117 Olfactory receptor, insect [PF02949] (71-179)
  IPR004117 Olfactory receptor, insect [PTHR21137] (73-177)